Protein AF-A0A938U7R8-F1 (afdb_monomer_lite)

Sequence (274 aa):
MSHAAGPGRTTDPPPGILRRSEPPARTTAVQLQRKRSSSTARSILFTLTAPWPSVQCRRFGNGGSGRVPPKTHQASGHRGRVSTAAELEATAVEAVRRAEDVMRLYRKIIPKIAREIVRTLHSKSEVEVEDGRMDEAELDLAAVMVEYMNEEEKLVNETKETMARRGFSQDRFAQVKKSLAEARGFKQGDDGVDYVLSQMLEALFNSKNIAEVYADDKTLRLFFKQVFEKYTGVDEELDREARSRLKNLREGTSEWEIEYPRVVAALKRQKGLV

Structure (mmCIF, N/CA/C/O backbone):
data_AF-A0A938U7R8-F1
#
_entry.id   AF-A0A938U7R8-F1
#
loop_
_atom_site.group_PDB
_atom_site.id
_atom_site.type_symbol
_atom_site.label_atom_id
_atom_site.label_alt_id
_atom_site.label_comp_id
_atom_site.label_asym_id
_atom_site.label_entity_id
_atom_site.label_seq_id
_atom_site.pdbx_PDB_ins_code
_atom_site.Cartn_x
_atom_site.Cartn_y
_atom_site.Cartn_z
_atom_site.occupancy
_atom_site.B_iso_or_equiv
_atom_site.auth_seq_id
_atom_site.auth_comp_id
_atom_site.auth_asym_id
_atom_site.auth_atom_id
_atom_site.pdbx_PDB_model_num
ATOM 1 N N . MET A 1 1 ? -45.639 -64.731 -26.802 1.00 42.41 1 MET A N 1
ATOM 2 C CA . MET A 1 1 ? -44.831 -65.966 -26.711 1.00 42.41 1 MET A CA 1
ATOM 3 C C . MET A 1 1 ? -43.407 -65.517 -26.412 1.00 42.41 1 MET A C 1
ATOM 5 O O . MET A 1 1 ? -42.786 -64.915 -27.268 1.00 42.41 1 MET A O 1
ATOM 9 N N . SER A 1 2 ? -43.079 -65.354 -25.132 1.00 48.88 2 SER A N 1
ATOM 10 C CA . SER A 1 2 ? -42.285 -66.322 -24.353 1.00 48.88 2 SER A CA 1
ATOM 11 C C . SER A 1 2 ? -40.803 -66.306 -24.744 1.00 48.88 2 SER A C 1
ATOM 13 O O . SER A 1 2 ? -40.436 -66.948 -25.715 1.00 48.88 2 SER A O 1
ATOM 15 N N . HIS A 1 3 ? -39.951 -65.606 -23.990 1.00 49.38 3 HIS A N 1
ATOM 16 C CA . HIS A 1 3 ? -39.040 -66.252 -23.036 1.00 49.38 3 HIS A CA 1
ATOM 17 C C . HIS A 1 3 ? -38.176 -65.232 -22.281 1.00 49.38 3 HIS A C 1
ATOM 19 O O . HIS A 1 3 ? -37.693 -64.247 -22.828 1.00 49.38 3 HIS A O 1
ATOM 25 N N . ALA A 1 4 ? -38.027 -65.513 -20.991 1.00 49.62 4 ALA A N 1
ATOM 26 C CA . ALA A 1 4 ? -37.207 -64.826 -20.010 1.00 49.62 4 ALA A CA 1
ATOM 27 C C . ALA A 1 4 ? -35.772 -65.385 -19.986 1.00 49.62 4 ALA A C 1
ATOM 29 O O . ALA A 1 4 ? -35.600 -66.582 -20.206 1.00 49.62 4 ALA A O 1
ATOM 30 N N . ALA A 1 5 ? -34.783 -64.562 -19.609 1.00 56.62 5 ALA A N 1
ATOM 31 C CA . ALA A 1 5 ? -33.518 -65.020 -19.017 1.00 56.62 5 ALA A CA 1
ATOM 32 C C . ALA A 1 5 ? -32.790 -63.887 -18.252 1.00 56.62 5 ALA A C 1
ATOM 34 O O . ALA A 1 5 ? -32.210 -62.990 -18.850 1.00 56.62 5 ALA A O 1
ATOM 35 N N . GLY A 1 6 ? -32.900 -63.949 -16.919 1.00 53.38 6 GLY A N 1
ATOM 36 C CA . GLY A 1 6 ? -31.848 -63.848 -15.887 1.00 53.38 6 GLY A CA 1
ATOM 37 C C . GLY A 1 6 ? -30.681 -62.834 -15.966 1.00 53.38 6 GLY A C 1
ATOM 38 O O . GLY A 1 6 ? -29.930 -62.849 -16.935 1.00 53.38 6 GLY A O 1
ATOM 39 N N . PRO A 1 7 ? -30.416 -62.066 -14.882 1.00 62.84 7 PRO A N 1
ATOM 40 C CA . PRO A 1 7 ? -29.286 -61.139 -14.768 1.00 62.84 7 PRO A CA 1
ATOM 41 C C . PRO A 1 7 ? -28.015 -61.794 -14.185 1.00 62.84 7 PRO A C 1
ATOM 43 O O . PRO A 1 7 ? -28.068 -62.476 -13.160 1.00 62.84 7 PRO A O 1
ATOM 46 N N . GLY A 1 8 ? -26.855 -61.522 -14.792 1.00 59.91 8 GLY A N 1
ATOM 4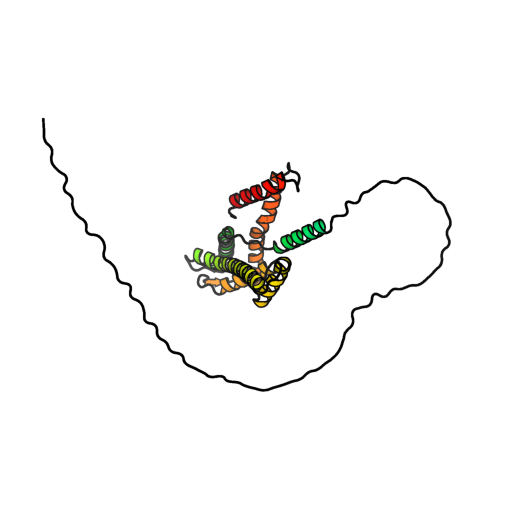7 C CA . GLY A 1 8 ? -25.536 -61.864 -14.249 1.00 59.91 8 GLY A CA 1
ATOM 48 C C . GLY A 1 8 ? -25.039 -60.798 -13.270 1.00 59.91 8 GLY A C 1
ATOM 49 O O . GLY A 1 8 ? -24.812 -59.655 -13.657 1.00 59.91 8 GLY A O 1
ATOM 50 N N . ARG A 1 9 ? -24.887 -61.176 -11.996 1.00 51.66 9 ARG A N 1
ATOM 51 C CA . ARG A 1 9 ? -24.238 -60.381 -10.945 1.00 51.66 9 ARG A CA 1
ATOM 52 C C . ARG A 1 9 ? -22.739 -60.669 -10.963 1.00 51.66 9 ARG A C 1
ATOM 54 O O . ARG A 1 9 ? -22.343 -61.790 -10.657 1.00 51.66 9 ARG A O 1
ATOM 61 N N . THR A 1 10 ? -21.921 -59.668 -11.257 1.00 63.28 10 THR A N 1
ATOM 62 C CA . THR A 1 10 ? -20.483 -59.690 -10.965 1.00 63.28 10 THR A CA 1
ATOM 63 C C . THR A 1 10 ? -20.264 -58.964 -9.644 1.00 63.28 10 THR A C 1
ATOM 65 O O . THR A 1 10 ? -20.648 -57.810 -9.472 1.00 63.28 10 THR A O 1
ATOM 68 N N . THR A 1 11 ? -19.735 -59.700 -8.677 1.00 63.28 11 THR A N 1
ATOM 69 C CA . THR A 1 11 ? -19.395 -59.257 -7.328 1.00 63.28 11 THR A CA 1
ATOM 70 C C . THR A 1 11 ? -18.017 -58.601 -7.327 1.00 63.28 11 THR A C 1
ATOM 72 O O . THR A 1 11 ? -17.019 -59.305 -7.469 1.00 63.28 11 THR A O 1
ATOM 75 N N . ASP A 1 12 ? -17.962 -57.287 -7.124 1.00 61.84 12 ASP A N 1
ATOM 76 C CA . ASP A 1 12 ? -16.742 -56.586 -6.713 1.00 61.84 12 ASP A CA 1
ATOM 77 C C . ASP A 1 12 ? -16.564 -56.693 -5.183 1.00 61.84 12 ASP A C 1
ATOM 79 O O . ASP A 1 12 ? -17.510 -56.409 -4.439 1.00 61.84 12 ASP A O 1
ATOM 83 N N . PRO A 1 13 ? -15.383 -57.088 -4.671 1.00 73.31 13 PRO A N 1
ATOM 84 C CA . PRO A 1 13 ? -15.070 -57.007 -3.245 1.00 73.31 13 PRO A CA 1
ATOM 85 C C . PRO A 1 13 ? -14.579 -55.596 -2.837 1.00 73.31 13 PRO A C 1
ATOM 87 O O . PRO A 1 13 ? -13.724 -55.028 -3.518 1.00 73.31 13 PRO A O 1
ATOM 90 N N . PRO A 1 14 ? -15.041 -55.028 -1.703 1.00 69.25 14 PRO A N 1
ATOM 91 C CA . PRO A 1 14 ? -14.484 -53.805 -1.110 1.00 69.25 14 PRO A CA 1
ATOM 92 C C . PRO A 1 14 ? -13.476 -54.140 0.025 1.00 69.25 14 PRO A C 1
ATOM 94 O O . PRO A 1 14 ? -13.257 -55.308 0.340 1.00 69.25 14 PRO A O 1
ATOM 97 N N . PRO A 1 15 ? -12.944 -53.150 0.763 1.00 57.78 15 PRO A N 1
ATOM 98 C CA . PRO A 1 15 ? -11.825 -52.273 0.439 1.00 57.78 15 PRO A CA 1
ATOM 99 C C . PRO A 1 15 ? -10.565 -52.597 1.277 1.00 57.78 15 PRO A C 1
ATOM 101 O O . PRO A 1 15 ? -10.636 -53.002 2.438 1.00 57.78 15 PRO A O 1
ATOM 104 N N . GLY A 1 16 ? -9.384 -52.352 0.703 1.00 53.94 16 GLY A N 1
ATOM 105 C CA . GLY A 1 16 ? -8.096 -52.487 1.385 1.00 53.94 16 GLY A CA 1
ATOM 106 C C . GLY A 1 16 ? -7.884 -51.418 2.462 1.00 53.94 16 GLY A C 1
ATOM 107 O O . GLY A 1 16 ? -7.712 -50.238 2.167 1.00 53.94 16 GLY A O 1
ATOM 108 N N . ILE A 1 17 ? -7.864 -51.863 3.716 1.00 53.75 17 ILE A N 1
ATOM 109 C CA . ILE A 1 17 ? -7.485 -51.107 4.913 1.00 53.75 17 ILE A CA 1
ATOM 110 C C . ILE A 1 17 ? -5.976 -50.824 4.850 1.00 53.75 17 ILE A C 1
ATOM 112 O O . ILE A 1 17 ? -5.160 -51.692 5.166 1.00 53.75 17 ILE A O 1
ATOM 116 N N . LEU A 1 18 ? -5.585 -49.611 4.449 1.00 57.66 18 LEU A N 1
ATOM 117 C CA . LEU A 1 18 ? -4.205 -49.149 4.592 1.00 57.66 18 LEU A CA 1
ATOM 118 C C . LEU A 1 18 ? -3.969 -48.669 6.027 1.00 57.66 18 LEU A C 1
ATOM 120 O O . LEU A 1 18 ? -4.582 -47.724 6.524 1.00 57.66 18 LEU A O 1
ATOM 124 N N . ARG A 1 19 ? -3.085 -49.410 6.695 1.00 52.94 19 ARG A N 1
ATOM 125 C CA . ARG A 1 19 ? -2.624 -49.223 8.068 1.00 52.94 19 ARG A CA 1
ATOM 126 C C . ARG A 1 19 ? -2.016 -47.837 8.284 1.00 52.94 19 ARG A C 1
ATOM 128 O O . ARG A 1 19 ? -1.178 -47.384 7.512 1.00 52.94 19 ARG A O 1
ATOM 135 N N . ARG A 1 20 ? -2.372 -47.252 9.430 1.00 45.78 20 ARG A N 1
ATOM 136 C CA . ARG A 1 20 ? -1.632 -46.189 10.115 1.00 45.78 20 ARG A CA 1
ATOM 137 C C . ARG A 1 20 ? -0.183 -46.624 10.356 1.00 45.78 20 ARG A C 1
ATOM 139 O O . ARG A 1 20 ? 0.045 -47.673 10.955 1.00 45.78 20 ARG A O 1
ATOM 146 N N . SER A 1 21 ? 0.767 -45.786 9.962 1.00 56.41 21 SER A N 1
ATOM 147 C CA . SER A 1 21 ? 2.132 -45.790 10.485 1.00 56.41 21 SER A CA 1
ATOM 148 C C . SER A 1 21 ? 2.309 -44.555 11.369 1.00 56.41 21 SER A C 1
ATOM 150 O O . SER A 1 21 ? 2.403 -43.434 10.871 1.00 56.41 21 SER A O 1
ATOM 152 N N . GLU A 1 22 ? 2.299 -44.768 12.682 1.00 55.38 22 GLU A N 1
ATOM 153 C CA . GLU A 1 22 ? 2.736 -43.798 13.687 1.00 55.38 22 GLU A CA 1
ATOM 154 C C . GLU A 1 22 ? 4.263 -43.624 13.616 1.00 55.38 22 GLU A C 1
ATOM 156 O O . GLU A 1 22 ? 4.980 -44.627 13.549 1.00 55.38 22 GLU A O 1
ATOM 161 N N . PRO A 1 23 ? 4.800 -42.395 13.678 1.00 67.25 23 PRO A N 1
ATOM 162 C CA . PRO A 1 23 ? 6.193 -42.181 14.042 1.00 67.25 23 PRO A CA 1
ATOM 163 C C . PRO A 1 23 ? 6.362 -42.114 15.577 1.00 67.25 23 PRO A C 1
ATOM 165 O O . PRO A 1 23 ? 5.521 -41.538 16.272 1.00 67.25 23 PRO A O 1
ATOM 168 N N . PRO A 1 24 ? 7.446 -42.692 16.127 1.00 64.88 24 PRO A N 1
ATOM 169 C CA . PRO A 1 24 ? 7.630 -42.875 17.562 1.00 64.88 24 PRO A CA 1
ATOM 170 C C . PRO A 1 24 ? 8.009 -41.588 18.303 1.00 64.88 24 PRO A C 1
ATOM 172 O O . PRO A 1 24 ? 8.850 -40.803 17.863 1.00 64.88 24 PRO A O 1
ATOM 175 N N . ALA A 1 25 ? 7.455 -41.457 19.508 1.00 50.34 25 ALA A N 1
ATOM 176 C CA . ALA A 1 25 ? 7.903 -40.531 20.535 1.00 50.34 25 ALA A CA 1
ATOM 177 C C . ALA A 1 25 ? 9.386 -40.765 20.879 1.00 50.34 25 ALA A C 1
ATOM 179 O O . ALA A 1 25 ? 9.783 -41.867 21.265 1.00 50.34 25 ALA A O 1
ATOM 180 N N . ARG A 1 26 ? 10.201 -39.707 20.801 1.00 54.62 26 ARG A N 1
ATOM 181 C CA . ARG A 1 26 ? 11.501 -39.647 21.477 1.00 54.62 26 ARG A CA 1
ATOM 182 C C . ARG A 1 26 ? 11.562 -38.447 22.406 1.00 54.62 26 ARG A C 1
ATOM 184 O O . ARG A 1 26 ? 11.766 -37.308 22.006 1.00 54.62 26 ARG A O 1
ATOM 191 N N . THR A 1 27 ? 11.395 -38.789 23.673 1.00 46.81 27 THR A N 1
ATOM 192 C CA . THR A 1 27 ? 11.887 -38.102 24.856 1.00 46.81 27 THR A CA 1
ATOM 193 C C . THR A 1 27 ? 13.400 -37.896 24.765 1.00 46.81 27 THR A C 1
ATOM 195 O O . THR A 1 27 ? 14.148 -38.870 24.748 1.00 46.81 27 THR A O 1
ATOM 198 N N . THR A 1 28 ? 13.850 -36.645 24.828 1.00 54.09 28 THR A N 1
ATOM 199 C CA . THR A 1 28 ? 15.143 -36.305 25.436 1.00 54.09 28 THR A CA 1
ATOM 200 C C . THR A 1 28 ? 15.042 -34.931 26.080 1.00 54.09 28 THR A C 1
ATOM 202 O O . THR A 1 28 ? 15.164 -33.890 25.441 1.00 54.09 28 THR A O 1
ATOM 205 N N . ALA A 1 29 ? 14.801 -34.953 27.388 1.00 42.88 29 ALA A N 1
ATOM 206 C CA . ALA A 1 29 ? 15.140 -33.863 28.276 1.00 42.88 29 ALA A CA 1
ATOM 207 C C . ALA A 1 29 ? 16.671 -33.741 28.331 1.00 42.88 29 ALA A C 1
ATOM 209 O O . ALA A 1 29 ? 17.353 -34.710 28.658 1.00 42.88 29 ALA A O 1
ATOM 210 N N . VAL A 1 30 ? 17.204 -32.552 28.049 1.00 49.75 30 VAL A N 1
ATOM 211 C CA . VAL A 1 30 ? 18.548 -32.158 28.481 1.00 49.75 30 VAL A CA 1
ATOM 212 C C . VAL A 1 30 ? 18.412 -30.875 29.283 1.00 49.75 30 VAL A C 1
ATOM 214 O O . VAL A 1 30 ? 17.906 -29.854 28.822 1.00 49.75 30 VAL A O 1
ATOM 217 N N . GLN A 1 31 ? 18.814 -31.010 30.538 1.00 45.62 31 GLN A N 1
ATOM 218 C CA . GLN A 1 31 ? 18.888 -29.981 31.548 1.00 45.62 31 GLN A CA 1
ATOM 219 C C . GLN A 1 31 ? 19.997 -28.954 31.281 1.00 45.62 31 GLN A C 1
ATOM 221 O O . GLN A 1 31 ? 21.038 -29.272 30.722 1.00 45.62 31 GLN A O 1
ATOM 226 N N . LEU A 1 32 ? 19.765 -27.772 31.863 1.00 40.62 32 LEU A N 1
ATOM 227 C CA . LEU A 1 32 ? 20.731 -26.852 32.474 1.00 40.62 32 LEU A CA 1
ATOM 228 C C . LEU A 1 32 ? 21.951 -26.419 31.642 1.00 40.62 32 LEU A C 1
ATOM 230 O O . LEU A 1 32 ? 22.963 -27.103 31.599 1.00 40.62 32 LEU A O 1
ATOM 234 N N . GLN A 1 33 ? 21.983 -25.121 31.329 1.00 40.28 33 GLN A N 1
ATOM 235 C CA . GLN A 1 33 ? 22.984 -24.267 31.974 1.00 40.28 33 GLN A CA 1
ATOM 236 C C . GLN A 1 33 ? 22.528 -22.806 32.052 1.00 40.28 33 GLN A C 1
ATOM 238 O O . GLN A 1 33 ? 22.556 -22.038 31.095 1.00 40.28 33 GLN A O 1
ATOM 243 N N . ARG A 1 34 ? 22.141 -22.419 33.272 1.00 38.78 34 ARG A N 1
ATOM 244 C CA . ARG A 1 34 ? 22.162 -21.037 33.748 1.00 38.78 34 ARG A CA 1
ATOM 245 C C . ARG A 1 34 ? 23.597 -20.512 33.642 1.00 38.78 34 ARG A C 1
ATOM 247 O O . ARG A 1 34 ? 24.448 -20.942 34.415 1.00 38.78 34 ARG A O 1
ATOM 254 N N . LYS A 1 35 ? 23.844 -19.511 32.799 1.00 40.38 35 LYS A N 1
ATOM 255 C CA . LYS A 1 35 ? 24.918 -18.540 33.041 1.00 40.38 35 LYS A CA 1
ATOM 256 C C . LYS A 1 35 ? 24.294 -17.249 33.549 1.00 40.38 35 LYS A C 1
ATOM 258 O O . LYS A 1 35 ? 23.758 -16.443 32.802 1.00 40.38 35 LYS A O 1
ATOM 263 N N . ARG A 1 36 ? 24.346 -17.108 34.873 1.00 37.09 36 ARG A N 1
ATOM 264 C CA . ARG A 1 36 ? 24.304 -15.819 35.555 1.00 37.09 36 ARG A CA 1
ATOM 265 C C . ARG A 1 36 ? 25.619 -15.107 35.236 1.00 37.09 36 ARG A C 1
ATOM 267 O O . ARG A 1 36 ? 26.671 -15.634 35.582 1.00 37.09 36 ARG A O 1
ATOM 274 N N . SER A 1 37 ? 25.560 -13.923 34.641 1.00 39.94 37 SER A N 1
ATOM 275 C CA . SER A 1 37 ? 26.603 -12.910 34.808 1.00 39.94 37 SER A CA 1
ATOM 276 C C . SER A 1 37 ? 25.978 -11.722 35.524 1.00 39.94 37 SER A C 1
ATOM 278 O O . SER A 1 37 ? 25.144 -10.996 34.990 1.00 39.94 37 SER A O 1
ATOM 280 N N . SER A 1 38 ? 26.340 -11.627 36.793 1.00 38.97 38 SER A N 1
ATOM 281 C CA . SER A 1 38 ? 26.136 -10.512 37.702 1.00 38.97 38 SER A CA 1
ATOM 282 C C . SER A 1 38 ? 27.018 -9.314 37.344 1.00 38.97 38 SER A C 1
ATOM 284 O O . SER A 1 38 ? 28.108 -9.498 36.809 1.00 38.97 38 SER A O 1
ATOM 286 N N . SER A 1 39 ? 26.599 -8.145 37.843 1.00 35.88 39 SER A N 1
ATOM 287 C CA . SER A 1 39 ? 27.352 -6.886 37.975 1.00 35.88 39 SER A CA 1
ATOM 288 C C . SER A 1 39 ? 27.379 -6.041 36.696 1.00 35.88 39 SER A C 1
ATOM 290 O O . SER A 1 39 ? 27.858 -6.475 35.663 1.00 35.88 39 SER A O 1
ATOM 292 N N . THR A 1 40 ? 26.854 -4.816 36.682 1.00 43.50 40 THR A N 1
ATOM 293 C CA . THR A 1 40 ? 27.249 -3.749 37.607 1.00 43.50 40 THR A CA 1
ATOM 294 C C . THR A 1 40 ? 26.122 -2.745 37.826 1.00 43.50 40 THR A C 1
ATOM 296 O O . THR A 1 40 ? 25.529 -2.216 36.889 1.00 43.50 40 THR A O 1
ATOM 299 N N . ALA A 1 41 ? 25.868 -2.479 39.103 1.00 39.34 41 ALA A N 1
ATOM 300 C CA . ALA A 1 41 ? 25.053 -1.388 39.594 1.00 39.34 41 ALA A CA 1
ATOM 301 C C . ALA A 1 41 ? 25.635 -0.030 39.176 1.00 39.34 41 ALA A C 1
ATOM 303 O O . ALA A 1 41 ? 26.809 0.245 39.419 1.00 39.34 41 ALA A O 1
ATOM 304 N N . ARG A 1 42 ? 24.789 0.858 38.650 1.00 40.72 42 ARG A N 1
ATOM 305 C CA . ARG A 1 42 ? 24.961 2.302 38.821 1.00 40.72 42 ARG A CA 1
ATOM 306 C C . ARG A 1 42 ? 23.618 2.931 39.152 1.00 40.72 42 ARG A C 1
ATOM 308 O O . ARG A 1 42 ? 22.765 3.125 38.295 1.00 40.72 42 ARG A O 1
ATOM 315 N N . SER A 1 43 ? 23.476 3.222 40.439 1.00 37.22 43 SER A N 1
ATOM 316 C CA . SER A 1 43 ? 22.567 4.216 40.983 1.00 37.22 43 SER A CA 1
ATOM 317 C C . SER A 1 43 ? 22.768 5.549 40.271 1.00 37.22 43 SER A C 1
ATOM 319 O O . SER A 1 43 ? 23.881 6.070 40.269 1.00 37.22 43 SER A O 1
ATOM 321 N N . ILE A 1 44 ? 21.692 6.127 39.747 1.00 42.12 44 ILE A N 1
ATOM 322 C CA . ILE A 1 44 ? 21.554 7.578 39.629 1.00 42.12 44 ILE A CA 1
ATOM 323 C C . ILE A 1 44 ? 20.157 7.919 40.149 1.00 42.12 44 ILE A C 1
ATOM 325 O O . ILE A 1 44 ? 19.157 7.794 39.448 1.00 42.12 44 ILE A O 1
ATOM 329 N N . LEU A 1 45 ? 20.111 8.297 41.429 1.00 39.47 45 LEU A N 1
ATOM 330 C CA . LEU A 1 45 ? 19.101 9.213 41.942 1.00 39.47 45 LEU A CA 1
ATOM 331 C C . LEU A 1 45 ? 19.385 10.589 41.332 1.00 39.47 45 LEU A C 1
ATOM 333 O O . LEU A 1 45 ? 20.490 11.094 41.501 1.00 39.47 45 LEU A O 1
ATOM 337 N N . PHE A 1 46 ? 18.388 11.196 40.699 1.00 36.38 46 PHE A N 1
ATOM 338 C CA . PHE A 1 46 ? 18.227 12.651 40.604 1.00 36.38 46 PHE A CA 1
ATOM 339 C C . PHE A 1 46 ? 16.735 12.896 40.312 1.00 36.38 46 PHE A C 1
ATOM 341 O O . PHE A 1 46 ? 16.253 12.595 39.227 1.00 36.38 46 PHE A O 1
ATOM 348 N N . THR A 1 47 ? 15.881 13.044 41.327 1.00 39.00 47 THR A N 1
ATOM 349 C CA . THR A 1 47 ? 15.410 14.329 41.882 1.00 39.00 47 THR A CA 1
ATOM 350 C C . THR A 1 47 ? 15.290 15.461 40.864 1.00 39.00 47 THR A C 1
ATOM 352 O O . THR A 1 47 ? 16.308 15.919 40.359 1.00 39.00 47 THR A O 1
ATOM 355 N N . LEU A 1 48 ? 14.048 15.935 40.690 1.00 41.84 48 LEU A N 1
ATOM 356 C CA . LEU A 1 48 ? 13.573 17.312 40.433 1.00 41.84 48 LEU A CA 1
ATOM 357 C C . LEU A 1 48 ? 12.461 17.281 39.367 1.00 41.84 48 LEU A C 1
ATOM 359 O O . LEU A 1 48 ? 12.717 17.175 38.176 1.00 41.84 48 LEU A O 1
ATOM 363 N N . THR A 1 49 ? 11.191 17.142 39.761 1.00 42.47 49 THR A N 1
ATOM 364 C CA . THR A 1 49 ? 10.256 18.272 39.967 1.00 42.47 49 THR A CA 1
ATOM 365 C C . THR A 1 49 ? 10.420 19.388 38.934 1.00 42.47 49 THR A C 1
ATOM 367 O O . THR A 1 49 ? 11.253 20.273 39.108 1.00 42.47 49 THR A O 1
ATOM 370 N N . ALA A 1 50 ? 9.555 19.391 37.918 1.00 42.25 50 ALA A N 1
ATOM 371 C CA . ALA A 1 50 ? 9.241 20.582 37.138 1.00 42.25 50 ALA A CA 1
ATOM 372 C C . ALA A 1 50 ? 7.708 20.769 37.106 1.00 42.25 50 ALA A C 1
ATOM 374 O O . ALA A 1 50 ? 6.990 19.829 36.753 1.00 42.25 50 ALA A O 1
ATOM 375 N N . PRO A 1 51 ? 7.201 21.935 37.543 1.00 53.94 51 PRO A N 1
ATOM 376 C CA . PRO A 1 51 ? 5.782 22.203 37.738 1.00 53.94 51 PRO A CA 1
ATOM 377 C C . PRO A 1 51 ? 5.079 22.657 36.452 1.00 53.94 51 PRO A C 1
ATOM 379 O O . PRO A 1 51 ? 5.675 23.261 35.562 1.00 53.94 51 PRO A O 1
ATOM 382 N N . TRP A 1 52 ? 3.775 22.383 36.399 1.00 44.31 52 TRP A N 1
ATOM 383 C CA . TRP A 1 52 ? 2.837 22.890 35.398 1.00 44.31 52 TRP A CA 1
ATOM 384 C C . TRP A 1 52 ? 2.852 24.429 35.317 1.00 44.31 52 TRP A C 1
ATOM 386 O O . TRP A 1 52 ? 2.958 25.087 36.356 1.00 44.31 52 TRP A O 1
ATOM 396 N N . PRO A 1 53 ? 2.689 25.028 34.123 1.00 48.47 53 PRO A N 1
ATOM 397 C CA . PRO A 1 53 ? 2.574 26.472 33.991 1.00 48.47 53 PRO A CA 1
ATOM 398 C C . PRO A 1 53 ? 1.221 26.960 34.523 1.00 48.47 53 PRO A C 1
ATOM 400 O O . PRO A 1 53 ? 0.159 26.730 33.943 1.00 48.47 53 PRO A O 1
ATOM 403 N N . SER A 1 54 ? 1.295 27.661 35.650 1.00 46.91 54 SER A N 1
ATOM 404 C CA . SER A 1 54 ? 0.221 28.431 36.262 1.00 46.91 54 SER A CA 1
ATOM 405 C C . SER A 1 54 ? -0.266 29.536 35.323 1.00 46.91 54 SER A C 1
ATOM 407 O O . SER A 1 54 ? 0.486 30.428 34.931 1.00 46.91 54 SER A O 1
ATOM 409 N N . VAL A 1 55 ? -1.561 29.498 35.020 1.00 46.53 55 VAL A N 1
ATOM 410 C CA . VAL A 1 55 ? -2.316 30.571 34.370 1.00 46.53 55 VAL A CA 1
ATOM 411 C C . VAL A 1 55 ? -2.259 31.820 35.256 1.00 46.53 55 VAL A C 1
ATOM 413 O O . VAL A 1 55 ? -2.820 31.857 36.351 1.00 46.53 55 VAL A O 1
ATOM 416 N N . GLN A 1 56 ? -1.550 32.851 34.794 1.00 43.69 56 GLN A N 1
ATOM 417 C CA . GLN A 1 56 ? -1.509 34.159 35.442 1.00 43.69 56 GLN A CA 1
ATOM 418 C C . GLN A 1 56 ? -2.816 34.920 35.193 1.00 43.69 56 GLN A C 1
ATOM 420 O O . GLN A 1 56 ? -3.040 35.490 34.127 1.00 43.69 56 GLN A O 1
ATOM 425 N N . CYS A 1 57 ? -3.646 34.996 36.233 1.00 40.03 57 CYS A N 1
ATOM 426 C CA . CYS A 1 57 ? -4.636 36.053 36.405 1.00 40.03 57 CYS A CA 1
ATOM 427 C C . CYS A 1 57 ? -3.925 37.414 36.496 1.00 40.03 57 CYS A C 1
ATOM 429 O O . CYS A 1 57 ? -3.318 37.731 37.519 1.00 40.03 57 CYS A O 1
ATOM 431 N N . ARG A 1 58 ? -4.040 38.256 35.461 1.00 42.69 58 ARG A N 1
ATOM 432 C CA . ARG A 1 58 ? -3.816 39.704 35.596 1.00 42.69 58 ARG A CA 1
ATOM 433 C C . ARG A 1 58 ? -5.126 40.387 35.966 1.00 42.69 58 ARG A C 1
ATOM 435 O O . ARG A 1 58 ? -6.088 40.372 35.206 1.00 42.69 58 ARG A O 1
ATOM 442 N N . ARG A 1 59 ? -5.117 41.020 37.139 1.00 39.50 59 ARG A N 1
ATOM 443 C CA . ARG A 1 59 ? -6.136 41.937 37.649 1.00 39.50 59 ARG A CA 1
ATOM 444 C C . ARG A 1 59 ? -5.492 43.316 37.801 1.00 39.50 59 ARG A C 1
ATOM 446 O O . ARG A 1 59 ? -4.632 43.471 38.652 1.00 39.50 59 ARG A O 1
ATOM 453 N N . PHE A 1 60 ? -5.905 44.274 36.979 1.00 41.81 60 PHE A N 1
ATOM 454 C CA . PHE A 1 60 ? -5.765 45.737 37.106 1.00 41.81 60 PHE A CA 1
ATOM 455 C C . PHE A 1 60 ? -6.674 46.301 35.999 1.00 41.81 60 PHE A C 1
ATOM 457 O O . PHE A 1 60 ? -6.652 45.774 34.896 1.00 41.81 60 PHE A O 1
ATOM 464 N N . GLY A 1 61 ? -7.531 47.301 36.149 1.00 40.06 61 GLY A N 1
ATOM 465 C CA . GLY A 1 61 ? -7.837 48.224 37.228 1.00 40.06 61 GLY A CA 1
ATOM 466 C C . GLY A 1 61 ? -8.581 49.400 36.579 1.00 40.06 61 GLY A C 1
ATOM 467 O O . GLY A 1 61 ? -8.027 50.044 35.705 1.00 40.06 61 GLY A O 1
ATOM 468 N N . ASN A 1 62 ? -9.842 49.585 36.974 1.00 40.72 62 ASN A N 1
ATOM 469 C CA . ASN A 1 62 ? -10.619 50.825 37.126 1.00 40.72 62 ASN A CA 1
ATOM 470 C C . ASN A 1 62 ? -10.498 52.006 36.124 1.00 40.72 62 ASN A C 1
ATOM 472 O O . ASN A 1 62 ? -9.436 52.598 35.972 1.00 40.72 62 ASN A O 1
ATOM 476 N N . GLY A 1 63 ? -11.659 52.491 35.651 1.00 37.31 63 GLY A N 1
ATOM 477 C CA . GLY A 1 63 ? -11.884 53.913 35.340 1.00 37.31 63 GLY A CA 1
ATOM 478 C C . GLY A 1 63 ? -12.555 54.209 33.994 1.00 37.31 63 GLY A C 1
ATOM 479 O O . GLY A 1 63 ? -11.905 54.158 32.959 1.00 37.31 63 GLY A O 1
ATOM 480 N N . GLY A 1 64 ? -13.836 54.599 34.002 1.00 39.25 64 GLY A N 1
ATOM 481 C CA . GLY A 1 64 ? -14.480 55.172 32.813 1.00 39.25 64 GLY A CA 1
ATOM 482 C C . GLY A 1 64 ? -16.002 55.240 32.892 1.00 39.25 64 GLY A C 1
ATOM 483 O O . GLY A 1 64 ? -16.696 54.340 32.436 1.00 39.25 64 GLY A O 1
ATOM 484 N N . SER A 1 65 ? -16.522 56.317 33.479 1.00 42.47 65 SER A N 1
ATOM 485 C CA . SER A 1 65 ? -17.944 56.663 33.510 1.00 42.47 65 SER A CA 1
ATOM 486 C C . SER A 1 65 ? -18.495 56.990 32.116 1.00 42.47 65 SER A C 1
ATOM 488 O O . SER A 1 65 ? -17.909 57.805 31.408 1.00 42.47 65 SER A O 1
ATOM 490 N N . GLY A 1 66 ? -19.677 56.476 31.778 1.00 42.81 66 GLY A N 1
ATOM 491 C CA . GLY A 1 66 ? -20.448 56.912 30.613 1.00 42.81 66 GLY A CA 1
ATOM 492 C C . GLY A 1 66 ? -21.892 56.421 30.698 1.00 42.81 66 GLY A C 1
ATOM 493 O O . GLY A 1 66 ? -22.143 55.233 30.846 1.00 42.81 66 GLY A O 1
ATOM 494 N N . ARG A 1 67 ? -22.835 57.361 30.692 1.00 40.78 67 ARG A N 1
ATOM 495 C CA . ARG A 1 67 ? -24.271 57.217 30.971 1.00 40.78 67 ARG A CA 1
ATOM 496 C C . ARG A 1 67 ? -25.097 56.892 29.707 1.00 40.78 67 ARG A C 1
ATOM 498 O O . ARG A 1 67 ? -24.909 57.579 28.713 1.00 40.78 67 ARG A O 1
ATOM 505 N N . VAL A 1 68 ? -26.125 56.031 29.886 1.00 48.69 68 VAL A N 1
ATOM 506 C CA . VAL A 1 68 ? -27.511 56.083 29.304 1.00 48.69 68 VAL A CA 1
ATOM 507 C C . VAL A 1 68 ? -27.685 55.616 27.832 1.00 48.69 68 VAL A C 1
ATOM 509 O O . VAL A 1 68 ? -26.729 55.753 27.076 1.00 48.69 68 VAL A O 1
ATOM 512 N N . PRO A 1 69 ? -28.871 55.143 27.337 1.00 53.81 69 PRO A N 1
ATOM 513 C CA . PRO A 1 69 ? -30.151 54.689 27.946 1.00 53.81 69 PRO A CA 1
ATOM 514 C C . PRO A 1 69 ? -30.571 53.232 27.573 1.00 53.81 69 PRO A C 1
ATOM 516 O O . PRO A 1 69 ? -29.952 52.603 26.714 1.00 53.81 69 PRO A O 1
ATOM 519 N N . PRO A 1 70 ? -31.680 52.703 28.144 1.00 56.16 70 PRO A N 1
ATOM 520 C CA . PRO A 1 70 ? -32.220 51.390 27.797 1.00 56.16 70 PRO A CA 1
ATOM 521 C C . PRO A 1 70 ? -33.103 51.432 26.538 1.00 56.16 70 PRO A C 1
ATOM 523 O O . PRO A 1 70 ? -33.957 52.306 26.388 1.00 56.16 70 PRO A O 1
ATOM 526 N N . LYS A 1 71 ? -32.954 50.429 25.667 1.00 46.88 71 LYS A N 1
ATOM 527 C CA . LYS A 1 71 ? -33.971 50.058 24.676 1.00 46.88 71 LYS A CA 1
ATOM 528 C C . LYS A 1 71 ? -34.352 48.596 24.868 1.00 46.88 71 LYS A C 1
ATOM 530 O O . LYS A 1 71 ? -33.616 47.681 24.519 1.00 46.88 71 LYS A O 1
ATOM 535 N N . THR A 1 72 ? -35.530 48.416 25.447 1.00 49.66 72 THR A N 1
ATOM 536 C CA . THR A 1 72 ? -36.392 47.250 25.276 1.00 49.66 72 THR A CA 1
ATOM 537 C C . THR A 1 72 ? -36.582 46.964 23.791 1.00 49.66 72 THR A C 1
ATOM 539 O O . THR A 1 72 ? -36.992 47.873 23.085 1.00 49.66 72 THR A O 1
ATOM 542 N N . HIS A 1 73 ? -36.329 45.736 23.332 1.00 40.38 73 HIS A N 1
ATOM 543 C CA . HIS A 1 73 ? -37.158 45.043 22.339 1.00 40.38 73 HIS A CA 1
ATOM 544 C C . HIS A 1 73 ? -36.746 43.564 22.223 1.00 40.38 73 HIS A C 1
ATOM 546 O O . HIS A 1 73 ? -35.622 43.232 21.874 1.00 40.38 73 HIS A O 1
ATOM 552 N N . GLN A 1 74 ? -37.739 42.716 22.494 1.00 43.00 74 GLN A N 1
ATOM 553 C CA . GLN A 1 74 ? -38.039 41.450 21.822 1.00 43.00 74 GLN A CA 1
ATOM 554 C C . GLN A 1 74 ? -37.056 40.279 21.952 1.00 43.00 74 GLN A C 1
ATOM 556 O O . GLN A 1 74 ? -36.067 40.127 21.241 1.00 43.00 74 GLN A O 1
ATOM 561 N N . ALA A 1 75 ? -37.490 39.356 22.810 1.00 45.91 75 ALA A N 1
ATOM 562 C CA . ALA A 1 75 ? -37.201 37.939 22.746 1.00 45.91 75 ALA A CA 1
ATOM 563 C C . ALA A 1 75 ? -37.394 37.387 21.321 1.00 45.91 75 ALA A C 1
ATOM 565 O O . ALA A 1 75 ? -38.509 37.356 20.802 1.00 45.91 75 ALA A O 1
ATOM 566 N N . SER A 1 76 ? -36.315 36.875 20.731 1.00 44.66 76 SER A N 1
ATOM 567 C CA . SER A 1 76 ? -36.394 35.826 19.719 1.00 44.66 76 SER A CA 1
ATOM 568 C C . SER A 1 76 ? -35.712 34.589 20.296 1.00 44.66 76 SER A C 1
ATOM 570 O O . SER A 1 76 ? -34.525 34.578 20.618 1.00 44.66 76 SER A O 1
ATOM 572 N N . GLY A 1 77 ? -36.515 33.555 20.537 1.00 42.59 77 GLY A N 1
ATOM 573 C CA . GLY A 1 77 ? -36.047 32.271 21.033 1.00 42.59 77 GLY A CA 1
ATOM 574 C C . GLY A 1 77 ? -35.258 31.545 19.954 1.00 42.59 77 GLY A C 1
ATOM 575 O O . GLY A 1 77 ? -35.811 30.727 19.227 1.00 42.59 77 GLY A O 1
ATOM 576 N N . HIS A 1 78 ? -33.957 31.804 19.867 1.00 38.38 78 HIS A N 1
ATOM 577 C CA . HIS A 1 78 ? -33.024 30.840 19.299 1.00 38.38 78 HIS A CA 1
ATOM 578 C C . HIS A 1 78 ? -32.753 29.775 20.360 1.00 38.38 78 HIS A C 1
ATOM 580 O O . HIS A 1 78 ? -31.844 29.889 21.178 1.00 38.38 78 HIS A O 1
ATOM 586 N N . ARG A 1 79 ? -33.581 28.722 20.355 1.00 38.50 79 ARG A N 1
ATOM 587 C CA . ARG A 1 79 ? -33.201 27.431 20.934 1.00 38.50 79 ARG A CA 1
ATOM 588 C C . ARG A 1 79 ? -32.027 26.911 20.108 1.00 38.50 79 ARG A C 1
ATOM 590 O O . ARG A 1 79 ? -32.220 26.189 19.134 1.00 38.50 79 ARG A O 1
ATOM 597 N N . GLY A 1 80 ? -30.817 27.327 20.481 1.00 38.97 80 GLY A N 1
ATOM 598 C CA . GLY A 1 80 ? -29.600 26.634 20.097 1.00 38.97 80 GLY A CA 1
ATOM 599 C C . GLY A 1 80 ? -29.780 25.185 20.514 1.00 38.97 80 GLY A C 1
ATOM 600 O O . GLY A 1 80 ? -29.941 24.891 21.699 1.00 38.97 80 GLY A O 1
ATOM 601 N N . ARG A 1 81 ? -29.879 24.296 19.528 1.00 45.94 81 ARG A N 1
ATOM 602 C CA . ARG A 1 81 ? -29.901 22.857 19.743 1.00 45.94 81 ARG A CA 1
ATOM 603 C C . ARG A 1 81 ? -28.542 22.529 20.355 1.00 45.94 81 ARG A C 1
ATOM 605 O O . ARG A 1 81 ? -27.541 22.512 19.650 1.00 45.94 81 ARG A O 1
ATOM 612 N N . VAL A 1 82 ? -28.493 22.425 21.680 1.00 42.38 82 VAL A N 1
ATOM 613 C CA . VAL A 1 82 ? -27.291 22.010 22.396 1.00 42.38 82 VAL A CA 1
ATOM 614 C C . VAL A 1 82 ? -27.090 20.561 21.987 1.00 42.38 82 VAL A C 1
ATOM 616 O O . VAL A 1 82 ? -27.869 19.705 22.406 1.00 42.38 82 VAL A O 1
ATOM 619 N N . SER A 1 83 ? -26.139 20.316 21.086 1.00 47.94 83 SER A N 1
ATOM 620 C CA . SER A 1 83 ? -25.749 18.962 20.708 1.00 47.94 83 SER A CA 1
ATOM 621 C C . SER A 1 83 ? -25.477 18.197 21.993 1.00 47.94 83 SER A C 1
ATOM 623 O O . SER A 1 83 ? -24.734 18.666 22.861 1.00 47.94 83 SER A O 1
ATOM 625 N N . THR A 1 84 ? -26.159 17.073 22.167 1.00 61.75 84 THR A N 1
ATOM 626 C CA . THR A 1 84 ? -26.002 16.276 23.383 1.00 61.75 84 THR A CA 1
ATOM 627 C C . THR A 1 84 ? -24.557 15.785 23.481 1.00 61.75 84 THR A C 1
ATOM 629 O O . THR A 1 84 ? -23.894 15.582 22.464 1.00 61.75 84 THR A O 1
ATOM 632 N N . ALA A 1 85 ? -24.047 15.579 24.698 1.00 52.62 85 ALA A N 1
ATOM 633 C CA . ALA A 1 85 ? -22.708 15.013 24.887 1.00 52.62 85 ALA A CA 1
ATOM 634 C C . ALA A 1 85 ? -22.539 13.684 24.118 1.00 52.62 85 ALA A C 1
ATOM 636 O O . ALA A 1 85 ? -21.480 13.436 23.560 1.00 52.62 85 ALA A O 1
ATOM 637 N N . ALA A 1 86 ? -23.619 12.905 23.984 1.00 47.38 86 ALA A N 1
ATOM 638 C CA . ALA A 1 86 ? -23.662 11.692 23.172 1.00 47.38 86 ALA A CA 1
ATOM 639 C C . ALA A 1 86 ? -23.541 11.952 21.654 1.00 47.38 86 ALA A C 1
ATOM 641 O O . ALA A 1 86 ? -22.865 11.193 20.970 1.00 47.38 86 ALA A O 1
ATOM 642 N N . GLU A 1 87 ? -24.141 13.019 21.110 1.00 47.91 87 GLU A N 1
ATOM 643 C CA . GLU A 1 87 ? -23.968 13.400 19.695 1.00 47.91 87 GLU A CA 1
ATOM 644 C C . GLU A 1 87 ? -22.549 13.904 19.408 1.00 47.91 87 GLU A C 1
ATOM 646 O O . GLU A 1 87 ? -22.004 13.605 18.345 1.00 47.91 87 GLU A O 1
ATOM 651 N N . LEU A 1 88 ? -21.941 14.634 20.351 1.00 53.56 88 LEU A N 1
ATOM 652 C CA . LEU A 1 88 ? -20.555 15.105 20.251 1.00 53.56 88 LEU A CA 1
ATOM 653 C C . LEU A 1 88 ? -19.546 13.952 20.382 1.00 53.56 88 LEU A C 1
ATOM 655 O O . LEU A 1 88 ? -18.558 13.921 19.652 1.00 53.56 88 LEU A O 1
ATOM 659 N N . GLU A 1 89 ? -19.809 12.969 21.248 1.00 48.56 89 GLU A N 1
ATOM 660 C CA . GLU A 1 89 ? -18.994 11.752 21.336 1.00 48.56 89 GLU A CA 1
ATOM 661 C C . GLU A 1 89 ? -19.171 10.849 20.113 1.00 48.56 89 GLU A C 1
ATOM 663 O O . GLU A 1 89 ? -18.180 10.354 19.583 1.00 48.56 89 GLU A O 1
ATOM 668 N N . ALA A 1 90 ? -20.392 10.689 19.594 1.00 49.66 90 ALA A N 1
ATOM 669 C CA . ALA A 1 90 ? -20.631 9.928 18.370 1.00 49.66 90 ALA A CA 1
ATOM 670 C C . ALA A 1 90 ? -19.917 10.560 17.165 1.00 49.66 90 ALA A C 1
ATOM 672 O O . ALA A 1 90 ? -19.259 9.852 16.408 1.00 49.66 90 ALA A O 1
ATOM 673 N N . THR A 1 91 ? -19.956 11.891 17.023 1.00 52.16 91 THR A N 1
ATOM 674 C CA . THR A 1 91 ? -19.203 12.583 15.960 1.00 52.16 91 THR A CA 1
ATOM 675 C C . THR A 1 91 ? -17.694 12.506 16.157 1.00 52.16 91 THR A C 1
ATOM 677 O O . THR A 1 91 ? -16.977 12.392 15.167 1.00 52.16 91 THR A O 1
ATOM 680 N N . ALA A 1 92 ? -17.191 12.512 17.393 1.00 46.53 92 ALA A N 1
ATOM 681 C CA . ALA A 1 92 ? -15.767 12.329 17.664 1.00 46.53 92 ALA A CA 1
ATOM 682 C C . ALA A 1 92 ? -15.296 10.897 17.360 1.00 46.53 92 ALA A C 1
ATOM 684 O O . ALA A 1 92 ? -14.254 10.721 16.736 1.00 46.53 92 ALA A O 1
ATOM 685 N N . VAL A 1 93 ? -16.070 9.871 17.728 1.00 48.41 93 VAL A N 1
ATOM 686 C CA . VAL A 1 93 ? -15.772 8.463 17.407 1.00 48.41 93 VAL A CA 1
ATOM 687 C C . VAL A 1 93 ? -15.840 8.224 15.898 1.00 48.41 93 VAL A C 1
ATOM 689 O O . VAL A 1 93 ? -14.979 7.550 15.339 1.00 48.41 93 VAL A O 1
ATOM 692 N N . GLU A 1 94 ? -16.814 8.820 15.215 1.00 46.84 94 GLU A N 1
ATOM 693 C CA . GLU A 1 94 ? -16.945 8.784 13.757 1.00 46.84 94 GLU A CA 1
ATOM 694 C C . GLU A 1 94 ? -15.804 9.549 13.053 1.00 46.84 94 GLU A C 1
ATOM 696 O O . GLU A 1 94 ? -15.314 9.112 12.013 1.00 46.84 94 GLU A O 1
ATOM 701 N N . ALA A 1 95 ? -15.3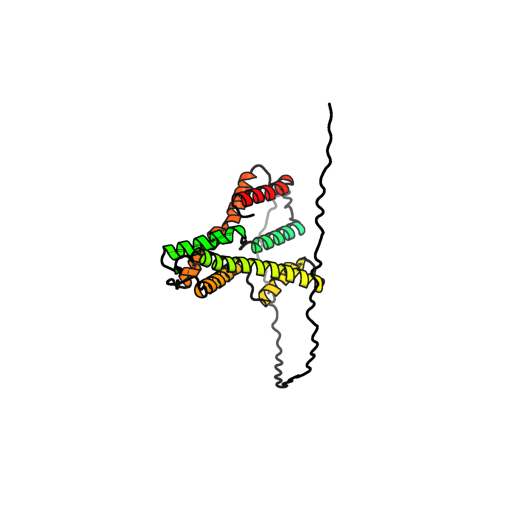38 10.666 13.623 1.00 44.22 95 ALA A N 1
ATOM 702 C CA . ALA A 1 95 ? -14.194 11.429 13.122 1.00 44.22 95 ALA A CA 1
ATOM 703 C C . ALA A 1 95 ? -12.864 10.692 13.339 1.00 44.22 95 ALA A C 1
ATOM 705 O O . ALA A 1 95 ? -12.020 10.695 12.449 1.00 44.22 95 ALA A O 1
ATOM 706 N N . VAL A 1 96 ? -12.693 10.006 14.475 1.00 45.59 96 VAL A N 1
ATOM 707 C CA . VAL A 1 96 ? -11.537 9.131 14.731 1.00 45.59 96 VAL A CA 1
ATOM 708 C C . VAL A 1 96 ? -11.560 7.932 13.782 1.00 45.59 96 VAL A C 1
ATOM 710 O O . VAL A 1 96 ? -10.536 7.626 13.182 1.00 45.59 96 VAL A O 1
ATOM 713 N N . ARG A 1 97 ? -12.728 7.320 13.541 1.00 47.56 97 ARG A N 1
ATOM 714 C CA . ARG A 1 97 ? -12.881 6.268 12.519 1.00 47.56 97 ARG A CA 1
ATOM 715 C C . ARG A 1 97 ? -12.598 6.771 11.103 1.00 47.56 97 ARG A C 1
ATOM 717 O O . ARG A 1 97 ? -12.040 6.021 10.314 1.00 47.56 97 ARG A O 1
ATOM 724 N N . ARG A 1 98 ? -12.959 8.019 10.779 1.00 44.22 98 ARG A N 1
ATOM 725 C CA . ARG A 1 98 ? -12.614 8.670 9.501 1.00 44.22 98 ARG A CA 1
ATOM 726 C C . ARG A 1 98 ? -11.120 8.976 9.377 1.00 44.22 98 ARG A C 1
ATOM 728 O O . ARG A 1 98 ? -10.590 8.880 8.280 1.00 44.22 98 ARG A O 1
ATOM 735 N N . ALA A 1 99 ? -10.445 9.322 10.472 1.00 42.06 99 ALA A N 1
ATOM 736 C CA . ALA A 1 99 ? -8.998 9.548 10.489 1.00 42.06 99 ALA A CA 1
ATOM 737 C C . ALA A 1 99 ? -8.191 8.237 10.405 1.00 42.06 99 ALA A C 1
ATOM 739 O O . ALA A 1 99 ? -7.074 8.233 9.904 1.00 42.06 99 ALA A O 1
ATOM 740 N N . GLU A 1 100 ? -8.760 7.107 10.837 1.00 49.47 100 GLU A N 1
ATOM 741 C CA . GLU A 1 100 ? -8.185 5.771 10.614 1.00 49.47 100 GLU A CA 1
ATOM 742 C C . GLU A 1 100 ? -8.347 5.271 9.159 1.00 49.47 100 GLU A C 1
ATOM 744 O O . GLU A 1 100 ? -7.799 4.225 8.818 1.00 49.47 100 GLU A O 1
ATOM 749 N N . ASP A 1 101 ? -9.063 6.002 8.291 1.00 50.56 101 ASP A N 1
ATOM 750 C CA . ASP A 1 101 ? -9.443 5.572 6.931 1.00 50.56 101 ASP A CA 1
ATOM 751 C C . ASP A 1 101 ? -8.481 6.055 5.822 1.00 50.56 101 ASP A C 1
ATOM 753 O O . ASP A 1 101 ? -8.747 5.852 4.639 1.00 50.56 101 ASP A O 1
ATOM 757 N N . VAL A 1 102 ? -7.348 6.683 6.169 1.00 51.56 102 VAL A N 1
ATOM 758 C CA . VAL A 1 102 ? -6.432 7.298 5.180 1.00 51.56 102 VAL A CA 1
ATOM 759 C C . VAL A 1 102 ? -5.696 6.259 4.314 1.00 51.56 102 VAL A C 1
ATOM 761 O O . VAL A 1 102 ? -5.189 6.581 3.240 1.00 51.56 102 VAL A O 1
ATOM 764 N N . MET A 1 103 ? -5.720 4.976 4.692 1.00 65.75 103 MET A N 1
ATOM 765 C CA . MET A 1 103 ? -5.212 3.898 3.840 1.00 65.75 103 MET A CA 1
ATOM 766 C C . MET A 1 103 ? -6.074 2.632 3.915 1.00 65.75 103 MET A C 1
ATOM 768 O O . MET A 1 103 ? -5.738 1.667 4.599 1.00 65.75 103 MET A O 1
ATOM 772 N N . ARG A 1 104 ? -7.167 2.586 3.145 1.00 68.38 104 ARG A N 1
ATOM 773 C CA . ARG A 1 104 ? -7.881 1.331 2.858 1.00 68.38 104 ARG A CA 1
ATOM 774 C C . ARG A 1 104 ? -7.348 0.670 1.593 1.00 68.38 104 ARG A C 1
ATOM 776 O O . ARG A 1 104 ? -7.668 1.073 0.475 1.00 68.38 104 ARG A O 1
ATOM 783 N N . LEU A 1 105 ? -6.562 -0.391 1.763 1.00 76.94 105 LEU A N 1
ATOM 784 C CA . LEU A 1 105 ? -6.119 -1.224 0.649 1.00 76.94 105 LEU A CA 1
ATOM 785 C C . LEU A 1 105 ? -7.109 -2.371 0.403 1.00 76.94 105 LEU A C 1
ATOM 787 O O . LEU A 1 105 ? -7.391 -3.178 1.288 1.00 76.94 105 LEU A O 1
ATOM 791 N N . TYR A 1 106 ? -7.629 -2.471 -0.821 1.00 80.00 106 TYR A N 1
ATOM 792 C CA . TYR A 1 106 ? -8.539 -3.549 -1.209 1.00 80.00 106 TYR A CA 1
ATOM 793 C C . TYR A 1 106 ? -7.773 -4.716 -1.827 1.00 80.00 106 TYR A C 1
ATOM 795 O O . TYR A 1 106 ? -7.103 -4.568 -2.846 1.00 80.00 106 TYR A O 1
ATOM 803 N N . ARG A 1 107 ? -7.944 -5.926 -1.287 1.00 83.75 107 ARG A N 1
ATOM 804 C CA . ARG A 1 107 ? -7.207 -7.114 -1.757 1.00 83.75 107 ARG A CA 1
ATOM 805 C C . ARG A 1 107 ? -7.331 -7.363 -3.266 1.00 83.75 107 ARG A C 1
ATOM 807 O O . ARG A 1 107 ? -6.372 -7.781 -3.903 1.00 83.75 107 ARG A O 1
ATOM 814 N N . LYS A 1 108 ? -8.498 -7.076 -3.852 1.00 84.00 108 LYS A N 1
ATOM 815 C CA . LYS A 1 108 ? -8.747 -7.241 -5.293 1.00 84.00 108 LYS A CA 1
ATOM 816 C C . LYS A 1 108 ? -8.054 -6.201 -6.175 1.00 84.00 108 LYS A C 1
ATOM 818 O O . LYS A 1 108 ? -7.859 -6.474 -7.356 1.00 84.00 108 LYS A O 1
ATOM 823 N N . ILE A 1 109 ? -7.678 -5.037 -5.635 1.00 87.19 109 ILE A N 1
ATOM 824 C CA . ILE A 1 109 ? -7.002 -3.992 -6.416 1.00 87.19 109 ILE A CA 1
ATOM 825 C C . ILE A 1 109 ? -5.480 -4.141 -6.423 1.00 87.19 109 ILE A C 1
ATOM 827 O O . ILE A 1 109 ? -4.833 -3.647 -7.342 1.00 87.19 109 ILE A O 1
ATOM 831 N N . ILE A 1 110 ? -4.917 -4.893 -5.472 1.00 91.12 110 ILE A N 1
ATOM 832 C CA . ILE A 1 110 ? -3.473 -5.149 -5.357 1.00 91.12 110 ILE A CA 1
ATOM 833 C C . ILE A 1 110 ? -2.844 -5.629 -6.677 1.00 91.12 110 ILE A C 1
ATOM 835 O O . ILE A 1 110 ? -1.867 -5.012 -7.106 1.00 91.12 110 ILE A O 1
ATOM 839 N N . PRO A 1 111 ? -3.393 -6.637 -7.392 1.00 91.75 111 PRO A N 1
ATOM 840 C CA . PRO A 1 111 ? -2.794 -7.084 -8.651 1.00 91.75 111 PRO A CA 1
ATOM 841 C C . PRO A 1 111 ? -2.782 -5.990 -9.725 1.00 91.75 111 PRO A C 1
ATOM 843 O O . PRO A 1 111 ? -1.909 -5.966 -10.584 1.00 91.75 111 PRO A O 1
ATOM 846 N N . LYS A 1 112 ? -3.747 -5.062 -9.685 1.00 91.62 112 LYS A N 1
ATOM 847 C CA . LYS A 1 112 ? -3.823 -3.939 -10.625 1.00 91.62 112 LYS A CA 1
ATOM 848 C C . LYS A 1 112 ? -2.764 -2.877 -10.318 1.00 91.62 112 LYS A C 1
ATOM 850 O O . LYS A 1 112 ? -2.147 -2.375 -11.252 1.00 91.62 112 LYS A O 1
ATOM 855 N N . ILE A 1 113 ? -2.538 -2.582 -9.034 1.00 92.69 113 ILE A N 1
ATOM 856 C CA . ILE A 1 113 ? -1.472 -1.679 -8.573 1.00 92.69 113 ILE A CA 1
ATOM 857 C C . ILE A 1 113 ? -0.107 -2.237 -8.983 1.00 92.69 113 ILE A C 1
ATOM 859 O O . ILE A 1 113 ? 0.657 -1.546 -9.651 1.00 92.69 113 ILE A O 1
ATOM 863 N N . ALA A 1 114 ? 0.174 -3.498 -8.636 1.00 95.25 114 ALA A N 1
ATOM 864 C CA . ALA A 1 114 ? 1.456 -4.134 -8.933 1.00 95.25 114 ALA A CA 1
ATOM 865 C C . ALA A 1 114 ? 1.749 -4.141 -10.440 1.00 95.25 114 ALA A C 1
ATOM 867 O O . ALA A 1 114 ? 2.820 -3.716 -10.872 1.00 95.25 114 ALA A O 1
ATOM 868 N N . ARG A 1 115 ? 0.747 -4.515 -11.244 1.00 95.12 115 ARG A N 1
ATOM 869 C CA . ARG A 1 115 ? 0.819 -4.468 -12.703 1.00 95.12 115 ARG A CA 1
ATOM 870 C C . ARG A 1 115 ? 1.150 -3.084 -13.242 1.00 95.12 115 ARG A C 1
ATOM 872 O O . ARG A 1 115 ? 2.000 -2.959 -14.118 1.00 95.12 115 ARG A O 1
ATOM 879 N N . GLU A 1 116 ? 0.451 -2.053 -12.772 1.00 95.56 116 GLU A N 1
ATOM 880 C CA . GLU A 1 116 ? 0.697 -0.685 -13.231 1.00 95.56 116 GLU A CA 1
ATOM 881 C C . GLU A 1 116 ? 2.123 -0.244 -12.898 1.00 95.56 116 GLU A C 1
ATOM 883 O O . GLU A 1 116 ? 2.786 0.338 -13.755 1.00 95.56 116 GLU A O 1
ATOM 888 N N . ILE A 1 117 ? 2.615 -0.574 -11.704 1.00 95.88 117 ILE A N 1
ATOM 889 C CA . ILE A 1 117 ? 3.964 -0.220 -11.268 1.00 95.88 117 ILE A CA 1
ATOM 890 C C . ILE A 1 117 ? 5.021 -0.876 -12.160 1.00 95.88 117 ILE A C 1
ATOM 892 O O . ILE A 1 117 ? 5.783 -0.163 -12.813 1.00 95.88 117 ILE A O 1
ATOM 896 N N . VAL A 1 118 ? 5.043 -2.212 -12.235 1.00 95.44 118 VAL A N 1
ATOM 897 C CA . VAL A 1 118 ? 6.092 -2.952 -12.961 1.00 95.44 118 VAL A CA 1
ATOM 898 C C . VAL A 1 118 ? 6.082 -2.591 -14.444 1.00 95.44 118 VAL A C 1
ATOM 900 O O . VAL A 1 118 ? 7.124 -2.283 -15.018 1.00 95.44 118 VAL A O 1
ATOM 903 N N . ARG A 1 119 ? 4.899 -2.537 -15.072 1.00 95.56 119 ARG A N 1
ATOM 904 C CA . ARG A 1 119 ? 4.785 -2.212 -16.504 1.00 95.56 119 ARG A CA 1
ATOM 905 C C . ARG A 1 119 ? 5.216 -0.795 -16.821 1.00 95.56 119 ARG A C 1
ATOM 907 O O . ARG A 1 119 ? 5.869 -0.580 -17.839 1.00 95.56 119 ARG A O 1
ATOM 914 N N . THR A 1 120 ? 4.860 0.164 -15.972 1.00 96.00 120 THR A N 1
ATOM 915 C CA . THR A 1 120 ? 5.240 1.558 -16.201 1.00 96.00 120 THR A CA 1
ATOM 916 C C . THR A 1 120 ? 6.742 1.740 -16.026 1.00 96.00 120 THR A C 1
ATOM 918 O O . THR A 1 120 ? 7.365 2.348 -16.893 1.00 96.00 120 THR A O 1
ATOM 921 N N . LEU A 1 121 ? 7.337 1.172 -14.972 1.00 95.06 121 LEU A N 1
ATOM 922 C CA . LEU A 1 121 ? 8.784 1.244 -14.747 1.00 95.06 121 LEU A CA 1
ATOM 923 C C . LEU A 1 121 ? 9.576 0.579 -15.876 1.00 95.06 121 LEU A C 1
ATOM 925 O O . LEU A 1 121 ? 10.517 1.179 -16.391 1.00 95.06 121 LEU A O 1
ATOM 929 N N . HIS A 1 122 ? 9.131 -0.593 -16.333 1.00 94.81 122 HIS A N 1
ATOM 930 C CA . HIS A 1 122 ? 9.728 -1.278 -17.477 1.00 94.81 122 HIS A CA 1
ATOM 931 C C . HIS A 1 122 ? 9.615 -0.451 -18.766 1.00 94.81 122 HIS A C 1
ATOM 933 O O . HIS A 1 122 ? 10.587 -0.280 -19.494 1.00 94.81 122 HIS A O 1
ATOM 939 N N . SER A 1 123 ? 8.444 0.138 -19.040 1.00 95.50 123 SER A N 1
ATOM 940 C CA . SER A 1 123 ? 8.241 0.972 -20.237 1.00 95.50 123 SER A CA 1
ATOM 941 C C . SER A 1 123 ? 9.074 2.257 -20.251 1.00 95.50 123 SER A C 1
ATOM 943 O O . SER A 1 123 ? 9.386 2.771 -21.322 1.00 95.50 123 SER A O 1
ATOM 945 N N . LYS A 1 124 ? 9.427 2.777 -19.070 1.00 95.56 124 LYS A N 1
ATOM 946 C CA . LYS A 1 124 ? 10.293 3.949 -18.901 1.00 95.56 124 LYS A CA 1
ATOM 947 C C . LYS A 1 124 ? 11.780 3.592 -18.862 1.00 95.56 124 LYS A C 1
ATOM 949 O O . LYS A 1 124 ? 12.597 4.499 -18.740 1.00 95.56 124 LYS A O 1
ATOM 954 N N . SER A 1 125 ? 12.117 2.302 -18.934 1.00 93.69 125 SER A N 1
ATOM 955 C CA . SER A 1 125 ? 13.481 1.798 -18.752 1.00 93.69 125 SER A CA 1
ATOM 956 C C . SER A 1 125 ? 14.093 2.212 -17.405 1.00 93.69 125 SER A C 1
ATOM 958 O O . SER A 1 125 ? 15.300 2.386 -17.290 1.00 93.69 125 SER A O 1
ATOM 960 N N . GLU A 1 126 ? 13.255 2.381 -16.376 1.00 94.25 126 GLU A N 1
ATOM 961 C CA . GLU A 1 126 ? 13.688 2.649 -14.996 1.00 94.25 126 GLU A CA 1
ATOM 962 C C . GLU A 1 126 ? 14.037 1.348 -14.256 1.00 94.25 126 GLU A C 1
ATOM 964 O O . GLU A 1 126 ? 14.826 1.357 -13.311 1.00 94.25 126 GLU A O 1
ATOM 969 N N . VAL A 1 127 ? 13.453 0.230 -14.696 1.00 94.19 127 VAL A N 1
ATOM 970 C CA . VAL A 1 127 ? 13.699 -1.126 -14.198 1.00 94.19 127 VAL A CA 1
ATOM 971 C C . VAL A 1 127 ? 13.715 -2.082 -15.384 1.00 94.19 127 VAL A C 1
ATOM 973 O O . VAL A 1 127 ? 12.818 -2.034 -16.226 1.00 94.19 127 VAL A O 1
ATOM 976 N N . GLU A 1 128 ? 14.698 -2.971 -15.425 1.00 95.38 128 GLU A N 1
ATOM 977 C CA . GLU A 1 128 ? 14.755 -4.095 -16.353 1.00 95.38 128 GLU A CA 1
ATOM 978 C C . GLU A 1 128 ? 14.286 -5.368 -15.647 1.00 95.38 128 GLU A C 1
ATOM 980 O O . GLU A 1 128 ? 14.741 -5.712 -14.553 1.00 95.38 128 GLU A O 1
ATOM 985 N N . VAL A 1 129 ? 13.338 -6.064 -16.267 1.00 95.06 129 VAL A N 1
ATOM 986 C CA . VAL A 1 129 ? 12.751 -7.299 -15.741 1.00 95.06 129 VAL A CA 1
ATOM 987 C C . VAL A 1 129 ? 13.268 -8.457 -16.580 1.00 95.06 129 VAL A C 1
ATOM 989 O O . VAL A 1 129 ? 13.390 -8.324 -17.793 1.00 95.06 129 VAL A O 1
ATOM 992 N N . GLU A 1 130 ? 13.560 -9.592 -15.946 1.00 92.62 130 GLU A N 1
ATOM 993 C CA . GLU A 1 130 ? 14.036 -10.772 -16.670 1.00 92.62 130 GLU A CA 1
ATOM 994 C C . GLU A 1 130 ? 12.976 -11.264 -17.675 1.00 92.62 130 GLU A C 1
ATOM 996 O O . GLU A 1 130 ? 11.772 -11.293 -17.381 1.00 92.62 130 GLU A O 1
ATOM 1001 N N . ASP A 1 131 ? 13.425 -11.674 -18.863 1.00 89.31 131 ASP A N 1
ATOM 1002 C CA . ASP A 1 131 ? 12.546 -12.125 -19.939 1.00 89.31 131 ASP A CA 1
ATOM 1003 C C . ASP A 1 131 ? 11.601 -13.241 -19.468 1.00 89.31 131 ASP A C 1
ATOM 1005 O O . ASP A 1 131 ? 12.005 -14.267 -18.918 1.00 89.31 131 ASP A O 1
ATOM 1009 N N . GLY A 1 132 ? 10.300 -13.037 -19.686 1.00 91.00 132 GLY A N 1
ATOM 1010 C CA . GLY A 1 132 ? 9.264 -13.991 -19.287 1.00 91.00 132 GLY A CA 1
ATOM 1011 C C . GLY A 1 132 ? 8.939 -14.016 -17.788 1.00 91.00 132 GLY A C 1
ATOM 1012 O O . GLY A 1 132 ? 8.091 -14.809 -17.387 1.00 91.00 132 GLY A O 1
ATOM 1013 N N . ARG A 1 133 ? 9.545 -13.148 -16.962 1.00 94.19 133 ARG A N 1
ATOM 1014 C CA . ARG A 1 133 ? 9.275 -13.058 -15.511 1.00 94.19 133 ARG A CA 1
ATOM 1015 C C . ARG A 1 133 ? 8.466 -11.841 -15.081 1.00 94.19 133 ARG A C 1
ATOM 1017 O O . ARG A 1 133 ? 8.341 -11.573 -13.889 1.00 94.19 133 ARG A O 1
ATOM 1024 N N . MET A 1 134 ? 7.867 -11.139 -16.038 1.00 94.12 134 MET A N 1
ATOM 1025 C CA . MET A 1 134 ? 7.017 -9.976 -15.779 1.00 94.12 134 MET A CA 1
ATOM 1026 C C . MET A 1 134 ? 5.923 -10.272 -14.749 1.00 94.12 134 MET A C 1
ATOM 1028 O O . MET A 1 134 ? 5.760 -9.526 -13.789 1.00 94.12 134 MET A O 1
ATOM 1032 N N . ASP A 1 135 ? 5.214 -11.388 -14.919 1.00 95.00 135 ASP A N 1
ATOM 1033 C CA . ASP A 1 135 ? 4.114 -11.763 -14.031 1.00 95.00 135 ASP A CA 1
ATOM 1034 C C . ASP A 1 135 ? 4.612 -12.102 -12.613 1.00 95.00 135 ASP A C 1
ATOM 1036 O O . ASP A 1 135 ? 3.963 -11.753 -11.632 1.00 95.00 135 ASP A O 1
ATOM 1040 N N . GLU A 1 136 ? 5.794 -12.711 -12.484 1.00 95.06 136 GLU A N 1
ATOM 1041 C CA . GLU A 1 136 ? 6.410 -13.018 -11.185 1.00 95.06 136 GLU A CA 1
ATOM 1042 C C . GLU A 1 136 ? 6.897 -11.746 -10.471 1.00 95.06 136 GLU A C 1
ATOM 1044 O O . GLU A 1 136 ? 6.710 -11.601 -9.265 1.00 95.06 136 GLU A O 1
ATOM 1049 N N . ALA A 1 137 ? 7.441 -10.774 -11.210 1.00 94.81 137 ALA A N 1
ATOM 1050 C CA . ALA A 1 137 ? 7.782 -9.462 -10.659 1.00 94.81 137 ALA A CA 1
ATOM 1051 C C . ALA A 1 137 ? 6.528 -8.694 -10.187 1.00 94.81 137 ALA A C 1
ATOM 1053 O O . ALA A 1 137 ? 6.550 -8.041 -9.141 1.00 94.81 137 ALA A O 1
ATOM 1054 N N . GLU A 1 138 ? 5.407 -8.801 -10.918 1.00 95.31 138 GLU A N 1
ATOM 1055 C CA . GLU A 1 138 ? 4.107 -8.285 -10.464 1.00 95.31 138 GLU A CA 1
ATOM 1056 C C . GLU A 1 138 ? 3.666 -8.982 -9.155 1.00 95.31 138 GLU A C 1
ATOM 1058 O O . GLU A 1 138 ? 3.169 -8.322 -8.235 1.00 95.31 138 GLU A O 1
ATOM 1063 N N . LEU A 1 139 ? 3.872 -10.298 -9.033 1.00 94.69 139 LEU A N 1
ATOM 1064 C CA . LEU A 1 139 ? 3.523 -11.067 -7.834 1.00 94.69 139 LEU A CA 1
ATOM 1065 C C . LEU A 1 139 ? 4.388 -10.727 -6.616 1.00 94.69 139 LEU A C 1
ATOM 1067 O O . LEU A 1 139 ? 3.843 -10.667 -5.513 1.00 94.69 139 LEU A O 1
ATOM 1071 N N . ASP A 1 140 ? 5.679 -10.449 -6.788 1.00 95.12 140 ASP A N 1
ATOM 1072 C CA . ASP A 1 140 ? 6.566 -10.059 -5.683 1.00 95.12 140 ASP A CA 1
ATOM 1073 C C . ASP A 1 140 ? 6.089 -8.764 -5.009 1.00 95.12 140 ASP A C 1
ATOM 1075 O O . ASP A 1 140 ? 5.947 -8.695 -3.785 1.00 95.12 140 ASP A O 1
ATOM 1079 N N . LEU A 1 141 ? 5.751 -7.742 -5.804 1.00 95.19 141 LEU A N 1
ATOM 1080 C CA . LEU A 1 141 ? 5.206 -6.489 -5.274 1.00 95.19 141 LEU A CA 1
ATOM 1081 C C . LEU A 1 141 ? 3.802 -6.676 -4.683 1.00 95.19 141 LEU A C 1
ATOM 1083 O O . LEU A 1 141 ? 3.466 -6.073 -3.660 1.00 95.19 141 LEU A O 1
ATOM 1087 N N . ALA A 1 142 ? 2.975 -7.524 -5.301 1.00 93.94 142 ALA A N 1
ATOM 1088 C CA . ALA A 1 142 ? 1.671 -7.886 -4.754 1.00 93.94 142 ALA A CA 1
ATOM 1089 C C . ALA A 1 142 ? 1.789 -8.586 -3.393 1.00 93.94 142 ALA A C 1
ATOM 1091 O O . ALA A 1 142 ? 0.978 -8.322 -2.503 1.00 93.94 142 ALA A O 1
ATOM 1092 N N . ALA A 1 143 ? 2.799 -9.436 -3.208 1.00 95.44 143 ALA A N 1
ATOM 1093 C CA . ALA A 1 143 ? 3.029 -10.157 -1.964 1.00 95.44 143 ALA A CA 1
ATOM 1094 C C . ALA A 1 143 ? 3.310 -9.204 -0.796 1.00 95.44 143 ALA A C 1
ATOM 1096 O O . ALA A 1 143 ? 2.728 -9.390 0.270 1.00 95.44 143 ALA A O 1
ATOM 1097 N N . VAL A 1 144 ? 4.099 -8.143 -1.004 1.00 95.12 144 VAL A N 1
ATOM 1098 C CA . VAL A 1 144 ? 4.353 -7.113 0.025 1.00 95.12 144 VAL A CA 1
ATOM 1099 C C . VAL A 1 144 ? 3.057 -6.441 0.473 1.00 95.12 144 VAL A C 1
ATOM 1101 O O . VAL A 1 144 ? 2.780 -6.326 1.665 1.00 95.12 144 VAL A O 1
ATOM 1104 N N . MET A 1 145 ? 2.231 -6.029 -0.490 1.00 93.12 145 MET A N 1
ATOM 1105 C CA . MET A 1 145 ? 0.940 -5.398 -0.210 1.00 93.12 145 MET A CA 1
ATOM 1106 C C . MET A 1 145 ? -0.015 -6.335 0.539 1.00 93.12 145 MET A C 1
ATOM 1108 O O . MET A 1 145 ? -0.725 -5.908 1.449 1.00 93.12 145 MET A O 1
ATOM 1112 N N . VAL A 1 146 ? -0.040 -7.616 0.166 1.00 92.56 146 VAL A N 1
ATOM 1113 C CA . VAL A 1 146 ? -0.849 -8.629 0.854 1.00 92.56 146 VAL A CA 1
ATOM 1114 C C . VAL A 1 146 ? -0.322 -8.888 2.263 1.00 92.56 146 VAL A C 1
ATOM 1116 O O . VAL A 1 146 ? -1.130 -9.022 3.180 1.00 92.56 146 VAL A O 1
ATOM 1119 N N . GLU A 1 147 ? 0.995 -8.937 2.463 1.00 93.62 147 GLU A N 1
ATOM 1120 C CA . GLU A 1 147 ? 1.557 -9.154 3.796 1.00 93.62 147 GLU A CA 1
ATOM 1121 C C . GLU A 1 147 ? 1.253 -7.986 4.730 1.00 93.62 147 GLU A C 1
ATOM 1123 O O . GLU A 1 147 ? 0.832 -8.234 5.854 1.00 93.62 147 GLU A O 1
ATOM 1128 N N . TYR A 1 148 ? 1.308 -6.740 4.249 1.00 92.62 148 TYR A N 1
ATOM 1129 C CA . TYR A 1 148 ? 0.855 -5.586 5.031 1.00 92.62 148 TYR A CA 1
ATOM 1130 C C . TYR A 1 148 ? -0.588 -5.754 5.538 1.00 92.62 148 TYR A C 1
ATOM 1132 O O . TYR A 1 148 ? -0.863 -5.560 6.723 1.00 92.62 148 TYR A O 1
ATOM 1140 N N . MET A 1 149 ? -1.512 -6.184 4.667 1.00 89.81 149 MET A N 1
ATOM 1141 C CA . MET A 1 149 ? -2.901 -6.454 5.068 1.00 89.81 149 MET A CA 1
ATOM 1142 C C . MET A 1 149 ? -2.997 -7.587 6.099 1.00 89.81 149 MET A C 1
ATOM 1144 O O . MET A 1 149 ? -3.773 -7.503 7.052 1.00 89.81 149 MET A O 1
ATOM 1148 N N . ASN A 1 150 ? -2.215 -8.655 5.918 1.00 91.38 150 ASN A N 1
ATOM 1149 C CA . ASN A 1 150 ? -2.190 -9.774 6.855 1.00 91.38 150 ASN A CA 1
ATOM 1150 C C . ASN A 1 150 ? -1.647 -9.336 8.224 1.00 91.38 150 ASN A C 1
ATOM 1152 O O . ASN A 1 150 ? -2.154 -9.774 9.255 1.00 91.38 150 ASN A O 1
ATOM 1156 N N . GLU A 1 151 ? -0.612 -8.499 8.255 1.00 91.94 151 GLU A N 1
ATOM 1157 C CA . GLU A 1 151 ? -0.036 -7.946 9.482 1.00 91.94 151 GLU A CA 1
ATOM 1158 C C . GLU A 1 151 ? -1.014 -7.035 10.217 1.00 91.94 151 GLU A C 1
ATOM 1160 O O . GLU A 1 151 ? -1.147 -7.148 11.440 1.00 91.94 151 GLU A O 1
ATOM 1165 N N . GLU A 1 152 ? -1.765 -6.211 9.488 1.00 88.94 152 GLU A N 1
ATOM 1166 C CA . GLU A 1 152 ? -2.828 -5.399 10.072 1.00 88.94 152 GLU A CA 1
ATOM 1167 C C . GLU A 1 152 ? -3.920 -6.276 10.710 1.00 88.94 152 GLU A C 1
ATOM 1169 O O . GLU A 1 152 ? -4.324 -6.046 11.856 1.00 88.94 152 GLU A O 1
ATOM 1174 N N . GLU A 1 153 ? -4.368 -7.329 10.019 1.00 89.62 153 GLU A N 1
ATOM 1175 C CA . GLU A 1 153 ? -5.363 -8.262 10.555 1.00 89.62 153 GLU A CA 1
ATOM 1176 C C . GLU A 1 153 ? -4.831 -9.016 11.786 1.00 89.62 153 GLU A C 1
ATOM 1178 O O . GLU A 1 153 ? -5.520 -9.124 12.809 1.00 89.62 153 GLU A O 1
ATOM 1183 N N . LYS A 1 154 ? -3.579 -9.491 11.732 1.00 92.31 154 LYS A N 1
ATOM 1184 C CA . LYS A 1 154 ? -2.889 -10.116 12.873 1.00 92.31 154 LYS A CA 1
ATOM 1185 C C . LYS A 1 154 ? -2.847 -9.163 14.070 1.00 92.31 154 LYS A C 1
ATOM 1187 O O . LYS A 1 154 ? -3.129 -9.588 15.190 1.00 92.31 154 LYS A O 1
ATOM 1192 N N . LEU A 1 155 ? -2.546 -7.884 13.846 1.00 92.81 155 LEU A N 1
ATOM 1193 C CA . LEU A 1 155 ? -2.504 -6.866 14.893 1.00 92.81 155 LEU A CA 1
ATOM 1194 C C . LEU A 1 155 ? -3.888 -6.620 15.511 1.00 92.81 155 LEU A C 1
ATOM 1196 O O . LEU A 1 155 ? -4.017 -6.520 16.734 1.00 92.81 155 LEU A O 1
ATOM 1200 N N . VAL A 1 156 ? -4.941 -6.558 14.693 1.00 90.25 156 VAL A N 1
ATOM 1201 C CA . VAL A 1 156 ? -6.328 -6.441 15.173 1.00 90.25 156 VAL A CA 1
ATOM 1202 C C . VAL A 1 156 ? -6.705 -7.642 16.041 1.00 90.25 156 VAL A C 1
ATOM 1204 O O . VAL A 1 156 ? -7.278 -7.470 17.120 1.00 90.25 156 VAL A O 1
ATOM 1207 N N . ASN A 1 157 ? -6.366 -8.855 15.607 1.00 93.31 157 ASN A N 1
ATOM 1208 C CA . ASN A 1 157 ? -6.664 -10.078 16.349 1.00 93.31 157 ASN A CA 1
ATOM 1209 C C . ASN A 1 157 ? -5.887 -10.152 17.672 1.00 93.31 157 ASN A C 1
ATOM 1211 O O . ASN A 1 157 ? -6.479 -10.441 18.712 1.00 93.31 157 ASN A O 1
ATOM 1215 N N . GLU A 1 158 ? -4.605 -9.789 17.674 1.00 92.88 158 GLU A N 1
ATOM 1216 C CA . GLU A 1 158 ? -3.800 -9.705 18.898 1.00 92.88 158 GLU A CA 1
ATOM 1217 C C . GLU A 1 158 ? -4.316 -8.627 19.860 1.00 92.88 158 GLU A C 1
ATOM 1219 O O . GLU A 1 158 ? -4.301 -8.816 21.080 1.00 92.88 158 GLU A O 1
ATOM 1224 N N . THR A 1 159 ? -4.810 -7.505 19.331 1.00 92.00 159 THR A N 1
ATOM 1225 C CA . THR A 1 159 ? -5.440 -6.457 20.144 1.00 92.00 159 THR A CA 1
ATOM 1226 C C . THR A 1 159 ? -6.661 -7.020 20.867 1.00 92.00 159 THR A C 1
ATOM 1228 O O . THR A 1 159 ? -6.758 -6.891 22.090 1.00 92.00 159 THR A O 1
ATOM 1231 N N . LYS A 1 160 ? -7.553 -7.722 20.152 1.00 91.81 160 LYS A N 1
ATOM 1232 C CA . LYS A 1 160 ? -8.729 -8.384 20.748 1.00 91.81 160 LYS A CA 1
ATOM 1233 C C . LYS A 1 160 ? -8.324 -9.402 21.812 1.00 91.81 160 LYS A C 1
ATOM 1235 O O . LYS A 1 160 ? -8.892 -9.402 22.903 1.00 91.81 160 LYS A O 1
ATOM 1240 N N . GLU A 1 161 ? -7.321 -10.230 21.532 1.00 94.12 161 GLU A N 1
ATOM 1241 C CA . GLU A 1 161 ? -6.828 -11.231 22.481 1.00 94.12 161 GLU A CA 1
ATOM 1242 C C . GLU A 1 161 ? -6.224 -10.578 23.733 1.00 94.12 161 GLU A C 1
ATOM 1244 O O . GLU A 1 161 ? -6.492 -10.982 24.864 1.00 94.12 161 GLU A O 1
ATOM 1249 N N . THR A 1 162 ? -5.434 -9.520 23.560 1.00 92.62 162 THR A N 1
ATOM 1250 C CA . THR A 1 162 ? -4.819 -8.777 24.665 1.00 92.62 162 THR A CA 1
ATOM 1251 C C . THR A 1 162 ? -5.866 -8.095 25.537 1.00 92.62 162 THR A C 1
ATOM 1253 O O . THR A 1 162 ? -5.738 -8.106 26.763 1.00 92.62 162 THR A O 1
ATOM 1256 N N . MET A 1 163 ? -6.926 -7.561 24.934 1.00 92.75 163 MET A N 1
ATOM 1257 C CA . MET A 1 163 ? -8.052 -6.993 25.668 1.00 92.75 163 MET A CA 1
ATOM 1258 C C . MET A 1 163 ? -8.846 -8.049 26.426 1.00 92.75 163 MET A C 1
ATOM 1260 O O . MET A 1 163 ? -9.137 -7.839 27.602 1.00 92.75 163 MET A O 1
ATOM 1264 N N . ALA A 1 164 ? -9.130 -9.193 25.798 1.00 92.06 164 ALA A N 1
ATOM 1265 C CA . ALA A 1 164 ? -9.821 -10.306 26.441 1.00 92.06 164 ALA A CA 1
ATOM 1266 C C . ALA A 1 164 ? -9.027 -10.844 27.642 1.00 92.06 164 ALA A C 1
ATOM 1268 O O . ALA A 1 164 ? -9.589 -11.040 28.716 1.00 92.06 164 ALA A O 1
ATOM 1269 N N . ARG A 1 165 ? -7.702 -10.998 2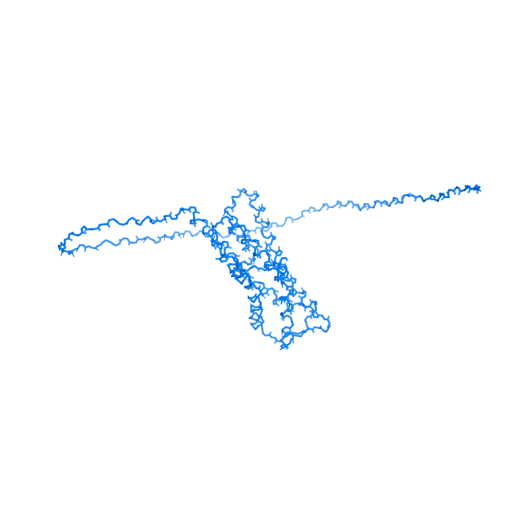7.500 1.00 94.12 165 ARG A N 1
ATOM 1270 C CA . ARG A 1 165 ? -6.816 -11.468 28.580 1.00 94.12 165 ARG A CA 1
ATOM 1271 C C . ARG A 1 165 ? -6.728 -10.498 29.759 1.00 94.12 165 ARG A C 1
ATOM 1273 O O . ARG A 1 165 ? -6.578 -10.939 30.892 1.00 94.12 165 ARG A O 1
ATOM 1280 N N . ARG A 1 166 ? -6.781 -9.186 29.505 1.00 90.50 166 ARG A N 1
ATOM 1281 C CA . ARG A 1 166 ? -6.645 -8.142 30.540 1.00 90.50 166 ARG A CA 1
ATOM 1282 C C . ARG A 1 166 ? -7.982 -7.610 31.064 1.00 90.50 166 ARG A C 1
ATOM 1284 O O . ARG A 1 166 ? -7.977 -6.803 31.987 1.00 90.50 166 ARG A O 1
ATOM 1291 N N . GLY A 1 167 ? -9.105 -8.036 30.482 1.00 89.88 167 GLY A N 1
ATOM 1292 C CA . GLY A 1 167 ? -10.439 -7.549 30.837 1.00 89.88 167 GLY A CA 1
ATOM 1293 C C . GLY A 1 167 ? -10.661 -6.070 30.500 1.00 89.88 167 GLY A C 1
ATOM 1294 O O . GLY A 1 167 ? -11.367 -5.376 31.227 1.00 89.88 167 GLY A O 1
ATOM 1295 N N . PHE A 1 168 ? -10.028 -5.552 29.443 1.00 88.69 168 PHE A N 1
ATOM 1296 C CA . PHE A 1 168 ? -10.200 -4.150 29.050 1.00 88.69 168 PHE A CA 1
ATOM 1297 C C . PHE A 1 168 ? -11.537 -3.908 28.328 1.00 88.69 168 PHE A C 1
ATOM 1299 O O . PHE A 1 168 ? -11.950 -4.718 27.500 1.00 88.69 168 PHE A O 1
ATOM 1306 N N . SER A 1 169 ? -12.177 -2.761 28.606 1.00 86.69 169 SER A N 1
ATOM 1307 C CA . SER A 1 169 ? -13.355 -2.275 27.860 1.00 86.69 169 SER A CA 1
ATOM 1308 C C . SER A 1 169 ? -12.997 -1.960 26.407 1.00 86.69 169 SER A C 1
ATOM 1310 O O . SER A 1 169 ? -11.887 -1.489 26.141 1.00 86.69 169 SER A O 1
ATOM 1312 N N . GLN A 1 170 ? -13.956 -2.155 25.494 1.00 84.69 170 GLN A N 1
ATOM 1313 C CA . GLN A 1 170 ? -13.839 -1.865 24.057 1.00 84.69 170 GLN A CA 1
ATOM 1314 C C . GLN A 1 170 ? -13.382 -0.428 23.765 1.00 84.69 170 GLN A C 1
ATOM 1316 O O . GLN A 1 170 ? -12.661 -0.210 22.796 1.00 84.69 170 GLN A O 1
ATOM 1321 N N . ASP A 1 171 ? -13.676 0.527 24.648 1.00 86.94 171 ASP A N 1
ATOM 1322 C CA . ASP A 1 171 ? -13.266 1.934 24.502 1.00 86.94 171 ASP A CA 1
ATOM 1323 C C . ASP A 1 171 ? -11.741 2.108 24.419 1.00 86.94 171 ASP A C 1
ATOM 1325 O O . ASP A 1 171 ? -11.236 3.064 23.834 1.00 86.94 171 ASP A O 1
ATOM 1329 N N . ARG A 1 172 ? -10.975 1.165 24.987 1.00 86.06 172 ARG A N 1
ATOM 1330 C CA . ARG A 1 172 ? -9.504 1.186 24.960 1.00 86.06 172 ARG A CA 1
ATOM 1331 C C . ARG A 1 172 ? -8.902 0.487 23.744 1.00 86.06 172 ARG A C 1
ATOM 1333 O O . ARG A 1 172 ? -7.677 0.421 23.649 1.00 86.06 172 ARG A O 1
ATOM 1340 N N . PHE A 1 173 ? -9.715 -0.023 22.819 1.00 87.12 173 PHE A N 1
ATOM 1341 C CA . PHE A 1 173 ? -9.236 -0.786 21.666 1.00 87.12 173 PHE A CA 1
ATOM 1342 C C . PHE A 1 173 ? -8.216 -0.004 20.835 1.00 87.12 173 PHE A C 1
ATOM 1344 O O . PHE A 1 173 ? -7.117 -0.502 20.605 1.00 87.12 173 PHE A O 1
ATOM 1351 N N . ALA A 1 174 ? -8.529 1.242 20.468 1.00 88.38 174 ALA A N 1
ATOM 1352 C CA . ALA A 1 174 ? -7.632 2.090 19.683 1.00 88.38 174 ALA A CA 1
ATOM 1353 C C . ALA A 1 174 ? -6.292 2.339 20.401 1.00 88.38 174 ALA A C 1
ATOM 1355 O O . ALA A 1 174 ? -5.222 2.232 19.801 1.00 88.38 174 ALA A O 1
ATOM 1356 N N . GLN A 1 175 ? -6.334 2.590 21.715 1.00 89.25 175 GLN A N 1
ATOM 1357 C CA . GLN A 1 175 ? -5.131 2.799 22.524 1.00 89.25 175 GLN A CA 1
ATOM 1358 C C . GLN A 1 175 ? -4.253 1.540 22.574 1.00 89.25 175 GLN A C 1
ATOM 1360 O O . GLN A 1 175 ? -3.036 1.624 22.404 1.00 89.25 175 GLN A O 1
ATOM 1365 N N . VAL A 1 176 ? -4.857 0.368 22.795 1.00 90.75 176 VAL A N 1
ATOM 1366 C CA . VAL A 1 176 ? -4.126 -0.906 22.854 1.00 90.75 176 VAL A CA 1
ATOM 1367 C C . VAL A 1 176 ? -3.567 -1.266 21.477 1.00 90.75 176 VAL A C 1
ATOM 1369 O O . VAL A 1 176 ? -2.386 -1.604 21.392 1.00 90.75 176 VAL A O 1
ATOM 1372 N N . LYS A 1 177 ? -4.355 -1.114 20.404 1.00 90.38 177 LYS A N 1
ATOM 1373 C CA . LYS A 1 177 ? -3.919 -1.347 19.017 1.00 90.38 177 LYS A CA 1
ATOM 1374 C C . LYS A 1 177 ? -2.693 -0.503 18.682 1.00 90.38 177 LYS A C 1
ATOM 1376 O O . LYS A 1 177 ? -1.701 -1.039 18.198 1.00 90.38 177 LYS A O 1
ATOM 1381 N N . LYS A 1 178 ? -2.728 0.795 19.009 1.00 90.94 178 LYS A N 1
ATOM 1382 C CA . LYS A 1 178 ? -1.598 1.710 18.806 1.00 90.94 178 LYS A CA 1
ATOM 1383 C C . LYS A 1 178 ? -0.356 1.264 19.579 1.00 90.94 178 LYS A C 1
ATOM 1385 O O . LYS A 1 178 ? 0.721 1.188 19.000 1.00 90.94 178 LYS A O 1
ATOM 1390 N N . SER A 1 179 ? -0.510 0.888 20.851 1.00 91.06 179 SER A N 1
ATOM 1391 C CA . SER A 1 179 ? 0.620 0.413 21.664 1.00 91.06 179 SER A CA 1
ATOM 1392 C C . SER A 1 179 ? 1.254 -0.877 21.125 1.00 91.06 179 SER A C 1
ATOM 1394 O O . SER A 1 179 ? 2.473 -1.027 21.160 1.00 91.06 179 SER A O 1
ATOM 1396 N N . LEU A 1 180 ? 0.442 -1.796 20.589 1.00 92.69 180 LEU A N 1
ATOM 1397 C CA . LEU A 1 180 ? 0.932 -3.026 19.964 1.00 92.69 180 LEU A CA 1
ATOM 1398 C C . LEU A 1 180 ? 1.605 -2.742 18.615 1.00 92.69 180 LEU A C 1
ATOM 1400 O O . LEU A 1 180 ? 2.626 -3.353 18.309 1.00 92.69 180 LEU A O 1
ATOM 1404 N N . ALA A 1 181 ? 1.077 -1.790 17.840 1.00 91.81 181 ALA A N 1
ATOM 1405 C CA . ALA A 1 181 ? 1.677 -1.356 16.581 1.00 91.81 181 ALA A CA 1
ATOM 1406 C C . ALA A 1 181 ? 3.077 -0.769 16.805 1.00 91.81 181 ALA A C 1
ATOM 1408 O O . ALA A 1 181 ? 4.037 -1.197 16.171 1.00 91.81 181 ALA A O 1
ATOM 1409 N N . GLU A 1 182 ? 3.207 0.147 17.770 1.00 91.25 182 GLU A N 1
ATOM 1410 C CA . GLU A 1 182 ? 4.481 0.763 18.151 1.00 91.25 182 GLU A CA 1
ATOM 1411 C C . GLU A 1 182 ? 5.496 -0.280 18.634 1.00 91.25 182 GLU A C 1
ATOM 1413 O O . GLU A 1 182 ? 6.652 -0.248 18.217 1.00 91.25 182 GLU A O 1
ATOM 1418 N N . ALA A 1 183 ? 5.062 -1.250 19.448 1.00 92.06 183 ALA A N 1
ATOM 1419 C CA . ALA A 1 183 ? 5.924 -2.329 19.929 1.00 92.06 183 ALA A CA 1
ATOM 1420 C C . ALA A 1 183 ? 6.452 -3.235 18.801 1.00 92.06 183 ALA A C 1
ATOM 1422 O O . ALA A 1 183 ? 7.549 -3.779 18.917 1.00 92.06 183 ALA A O 1
ATOM 1423 N N . ARG A 1 184 ? 5.682 -3.397 17.719 1.00 89.56 184 ARG A N 1
ATOM 1424 C CA . ARG A 1 184 ? 6.064 -4.180 16.532 1.00 89.56 184 ARG A CA 1
ATOM 1425 C C . ARG A 1 184 ? 6.761 -3.351 15.452 1.00 89.56 184 ARG A C 1
ATOM 1427 O O . ARG A 1 184 ? 7.222 -3.917 14.470 1.00 89.56 184 ARG A O 1
ATOM 1434 N N . GLY A 1 185 ? 6.821 -2.028 15.608 1.00 89.06 185 GLY A N 1
ATOM 1435 C CA . GLY A 1 185 ? 7.290 -1.122 14.5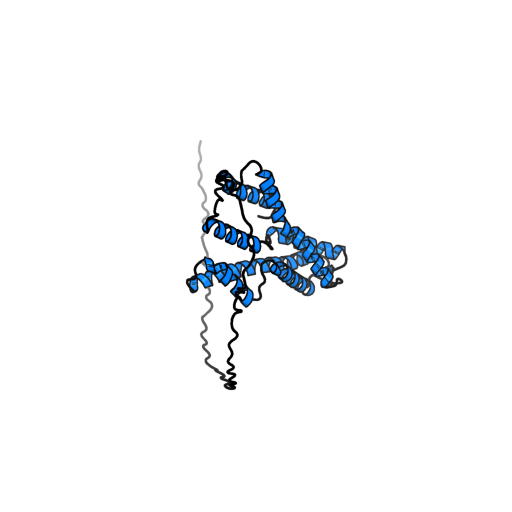59 1.00 89.06 185 GLY A CA 1
ATOM 1436 C C . GLY A 1 185 ? 6.355 -1.038 13.345 1.00 89.06 185 GLY A C 1
ATOM 1437 O O . GLY A 1 185 ? 6.766 -0.529 12.307 1.00 89.06 185 GLY A O 1
ATOM 1438 N N . PHE A 1 186 ? 5.109 -1.505 13.466 1.00 90.62 186 PHE A N 1
ATOM 1439 C CA . PHE A 1 186 ? 4.119 -1.480 12.390 1.00 90.62 186 PHE A CA 1
ATOM 1440 C C . PHE A 1 186 ? 3.462 -0.097 12.301 1.00 90.62 186 PHE A C 1
ATOM 1442 O O . PHE A 1 186 ? 3.004 0.448 13.311 1.00 90.62 186 PHE A O 1
ATOM 1449 N N . LYS A 1 187 ? 3.403 0.481 11.097 1.00 88.88 187 LYS A N 1
ATOM 1450 C CA . LYS A 1 187 ? 2.840 1.819 10.854 1.00 88.88 187 LYS A CA 1
ATOM 1451 C C . LYS A 1 187 ? 1.446 1.729 10.231 1.00 88.88 187 LYS A C 1
ATOM 1453 O O . LYS A 1 187 ? 1.195 0.918 9.344 1.00 88.88 187 LYS A O 1
ATOM 1458 N N . GLN A 1 188 ? 0.538 2.570 10.717 1.00 82.88 188 GLN A N 1
ATOM 1459 C CA . GLN A 1 188 ? -0.873 2.630 10.317 1.00 82.88 188 GLN A CA 1
ATOM 1460 C C . GLN A 1 188 ? -1.311 4.078 10.115 1.00 82.88 188 GLN A C 1
ATOM 1462 O O . GLN A 1 188 ? -0.665 4.994 10.625 1.00 82.88 188 GLN A O 1
ATOM 1467 N N . GLY A 1 189 ? -2.444 4.262 9.434 1.00 77.62 189 GLY A N 1
ATOM 1468 C CA . GLY A 1 189 ? -2.969 5.582 9.093 1.00 77.62 189 GLY A CA 1
ATOM 1469 C C . GLY A 1 189 ? -2.086 6.258 8.048 1.00 77.62 189 GLY A C 1
ATOM 1470 O O . GLY A 1 189 ? -1.628 5.597 7.116 1.00 77.62 189 GLY A O 1
ATOM 1471 N N . ASP A 1 190 ? -1.813 7.546 8.238 1.00 73.88 190 ASP A N 1
ATOM 1472 C CA . ASP A 1 190 ? -1.033 8.371 7.303 1.00 73.88 190 ASP A CA 1
ATOM 1473 C C . ASP A 1 190 ? 0.374 7.803 7.040 1.00 73.88 190 ASP A C 1
ATOM 1475 O O . ASP A 1 190 ? 0.822 7.738 5.896 1.00 73.88 190 ASP A O 1
ATOM 1479 N N . ASP A 1 191 ? 1.037 7.295 8.084 1.00 84.31 191 ASP A N 1
ATOM 1480 C CA . ASP A 1 191 ? 2.379 6.702 7.991 1.00 84.31 191 ASP A CA 1
ATOM 1481 C C . ASP A 1 191 ? 2.373 5.297 7.351 1.00 84.31 191 ASP A C 1
ATOM 1483 O O . ASP A 1 191 ? 3.430 4.741 7.040 1.00 84.31 191 ASP A O 1
ATOM 1487 N N . GLY A 1 192 ? 1.194 4.682 7.192 1.00 86.50 192 GLY A N 1
ATOM 1488 C CA . GLY A 1 192 ? 1.048 3.333 6.642 1.00 86.50 192 GLY A CA 1
ATOM 1489 C C . GLY A 1 192 ? 1.474 3.256 5.179 1.00 86.50 192 GLY A C 1
ATOM 1490 O O . GLY A 1 192 ? 2.150 2.306 4.783 1.00 86.50 192 GLY A O 1
ATOM 1491 N N . VAL A 1 193 ? 1.161 4.294 4.395 1.00 87.56 193 VAL A N 1
ATOM 1492 C CA . VAL A 1 193 ? 1.548 4.363 2.980 1.00 87.56 193 VAL A CA 1
ATOM 1493 C C . VAL A 1 193 ? 3.067 4.358 2.869 1.00 87.56 193 VAL A C 1
ATOM 1495 O O . VAL A 1 193 ? 3.626 3.478 2.221 1.00 87.56 193 VAL A O 1
ATOM 1498 N N . ASP A 1 194 ? 3.754 5.266 3.562 1.00 89.75 194 ASP A N 1
ATOM 1499 C CA . ASP A 1 194 ? 5.216 5.376 3.499 1.00 89.75 194 ASP A CA 1
ATOM 1500 C C . ASP A 1 194 ? 5.929 4.102 3.992 1.00 89.75 194 ASP A C 1
ATOM 1502 O O . ASP A 1 194 ? 6.994 3.734 3.478 1.00 89.75 194 ASP A O 1
ATOM 1506 N N . TYR A 1 195 ? 5.324 3.385 4.943 1.00 92.12 195 TYR A N 1
ATOM 1507 C CA . TYR A 1 195 ? 5.800 2.077 5.385 1.00 92.12 195 TYR A CA 1
ATOM 1508 C C . TYR A 1 195 ? 5.709 1.026 4.274 1.00 92.12 195 TYR A C 1
ATOM 1510 O O . TYR A 1 195 ? 6.726 0.419 3.933 1.00 92.12 195 TYR A O 1
ATOM 1518 N N . VAL A 1 196 ? 4.541 0.868 3.641 1.00 92.31 196 VAL A N 1
ATOM 1519 C CA . VAL A 1 196 ? 4.360 -0.071 2.519 1.00 92.31 196 VAL A CA 1
ATOM 1520 C C . VAL A 1 196 ? 5.270 0.288 1.348 1.00 92.31 196 VAL A C 1
ATOM 1522 O O . VAL A 1 196 ? 5.914 -0.593 0.787 1.00 92.31 196 VAL A O 1
ATOM 1525 N N . LEU A 1 197 ? 5.399 1.575 1.017 1.00 93.00 197 LEU A N 1
ATOM 1526 C CA . LEU A 1 197 ? 6.290 2.044 -0.046 1.00 93.00 197 LEU A CA 1
ATOM 1527 C C . LEU A 1 197 ? 7.753 1.666 0.211 1.00 93.00 197 LEU A C 1
ATOM 1529 O O . LEU A 1 197 ? 8.467 1.293 -0.718 1.00 93.00 197 LEU A O 1
ATOM 1533 N N . SER A 1 198 ? 8.199 1.745 1.467 1.00 94.31 198 SER A N 1
ATOM 1534 C CA . SER A 1 198 ? 9.551 1.332 1.856 1.00 94.31 198 SER A CA 1
ATOM 1535 C C . SER A 1 198 ? 9.750 -0.171 1.678 1.00 94.31 198 SER A C 1
ATOM 1537 O O . SER A 1 198 ? 10.740 -0.581 1.083 1.00 94.31 198 SER A O 1
ATOM 1539 N N . GLN A 1 199 ? 8.781 -0.977 2.116 1.00 94.56 199 GLN A N 1
ATOM 1540 C CA . GLN A 1 199 ? 8.828 -2.433 1.967 1.00 94.56 199 GLN A CA 1
ATOM 1541 C C . GLN A 1 199 ? 8.766 -2.873 0.499 1.00 94.56 199 GLN A C 1
ATOM 1543 O O . GLN A 1 199 ? 9.449 -3.810 0.097 1.00 94.56 199 GLN A O 1
ATOM 1548 N N . MET A 1 200 ? 7.992 -2.176 -0.335 1.00 94.38 200 MET A N 1
ATOM 1549 C CA . MET A 1 200 ? 7.939 -2.449 -1.772 1.00 94.38 200 MET A CA 1
ATOM 1550 C C . MET A 1 200 ? 9.255 -2.122 -2.467 1.00 94.38 200 MET A C 1
ATOM 1552 O O . MET A 1 200 ? 9.678 -2.871 -3.341 1.00 94.38 200 MET A O 1
ATOM 1556 N N . LEU A 1 201 ? 9.905 -1.025 -2.077 1.00 95.44 201 LEU A N 1
ATOM 1557 C 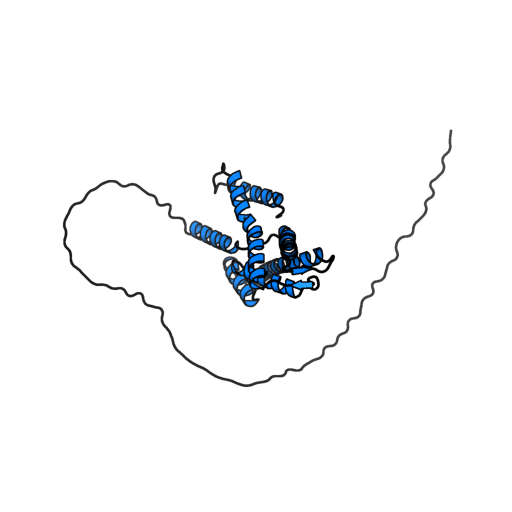CA . LEU A 1 201 ? 11.216 -0.668 -2.605 1.00 95.44 201 LEU A CA 1
ATOM 1558 C C . LEU A 1 201 ? 12.265 -1.723 -2.229 1.00 95.44 201 LEU A C 1
ATOM 1560 O O . LEU A 1 201 ? 13.017 -2.173 -3.087 1.00 95.44 201 LEU A O 1
ATOM 1564 N N . GLU A 1 202 ? 12.272 -2.171 -0.973 1.00 94.69 202 GLU A N 1
ATOM 1565 C CA . GLU A 1 202 ? 13.146 -3.259 -0.515 1.00 94.69 202 GLU A CA 1
ATOM 1566 C C . GLU A 1 202 ? 12.887 -4.562 -1.287 1.00 94.69 202 GLU A C 1
ATOM 1568 O O . GLU A 1 202 ? 13.829 -5.215 -1.735 1.00 94.69 202 GLU A O 1
ATOM 1573 N N . ALA A 1 203 ? 11.618 -4.919 -1.507 1.00 93.69 203 ALA A N 1
ATOM 1574 C CA . ALA A 1 203 ? 11.255 -6.094 -2.293 1.00 93.69 203 ALA A CA 1
ATOM 1575 C C . ALA A 1 203 ? 11.663 -5.975 -3.766 1.00 93.69 203 ALA A C 1
ATOM 1577 O O . ALA A 1 203 ? 12.070 -6.973 -4.353 1.00 93.69 203 ALA A O 1
ATOM 1578 N N . LEU A 1 204 ? 11.600 -4.774 -4.347 1.00 94.06 204 LEU A N 1
ATOM 1579 C CA . LEU A 1 204 ? 12.060 -4.509 -5.709 1.00 94.06 204 LEU A CA 1
ATOM 1580 C C . LEU A 1 204 ? 13.564 -4.800 -5.840 1.00 94.06 204 LEU A C 1
ATOM 1582 O O . LEU A 1 204 ? 13.971 -5.562 -6.709 1.00 94.06 204 LEU A O 1
ATOM 1586 N N . PHE A 1 205 ? 14.387 -4.256 -4.940 1.00 93.75 205 PHE A N 1
ATOM 1587 C CA . PHE A 1 205 ? 15.840 -4.459 -4.976 1.00 93.75 205 PHE A CA 1
ATOM 1588 C C . PHE A 1 205 ? 16.276 -5.883 -4.625 1.00 93.75 205 PHE A C 1
ATOM 1590 O O . PHE A 1 205 ? 17.335 -6.326 -5.060 1.00 93.75 205 PHE A O 1
ATOM 1597 N N . ASN A 1 206 ? 15.484 -6.598 -3.826 1.00 94.75 206 ASN A N 1
ATOM 1598 C CA . ASN A 1 206 ? 15.795 -7.963 -3.410 1.00 94.75 206 ASN A CA 1
ATOM 1599 C C . ASN A 1 206 ? 15.116 -9.035 -4.286 1.00 94.75 206 ASN A C 1
ATOM 1601 O O . ASN A 1 206 ? 15.305 -10.233 -4.055 1.00 94.75 206 ASN A O 1
ATOM 1605 N N . SER A 1 207 ? 14.300 -8.637 -5.267 1.00 93.62 207 SER A N 1
ATOM 1606 C CA . SER A 1 207 ? 13.618 -9.575 -6.155 1.00 93.62 207 SER A CA 1
ATOM 1607 C C . SER A 1 207 ? 14.594 -10.168 -7.166 1.00 93.62 207 SER A C 1
ATOM 1609 O O . SER A 1 207 ? 15.281 -9.465 -7.898 1.00 93.62 207 SER A O 1
ATOM 1611 N N . LYS A 1 208 ? 14.579 -11.497 -7.270 1.00 94.19 208 LYS A N 1
ATOM 1612 C CA . LYS A 1 208 ? 15.312 -12.261 -8.293 1.00 94.19 208 LYS A CA 1
ATOM 1613 C C . LYS A 1 208 ? 14.721 -12.138 -9.703 1.00 94.19 208 LYS A C 1
ATOM 1615 O O . LYS A 1 208 ? 15.277 -12.704 -10.636 1.00 94.19 208 LYS A O 1
ATOM 1620 N N . ASN A 1 209 ? 13.530 -11.554 -9.827 1.00 94.38 209 ASN A N 1
ATOM 1621 C CA . ASN A 1 209 ? 12.816 -11.424 -11.097 1.00 94.38 209 ASN A CA 1
ATOM 1622 C C . ASN A 1 209 ? 13.157 -10.103 -11.799 1.00 94.38 209 ASN A C 1
ATOM 1624 O O . ASN A 1 209 ? 12.822 -9.914 -12.967 1.00 94.38 209 ASN A O 1
ATOM 1628 N N . ILE A 1 210 ? 13.833 -9.205 -11.085 1.00 94.75 210 ILE A N 1
ATOM 1629 C CA . ILE A 1 210 ? 14.310 -7.925 -11.581 1.00 94.75 210 ILE A CA 1
ATOM 1630 C C . ILE A 1 210 ? 15.787 -8.085 -11.918 1.00 94.75 210 ILE A C 1
ATOM 1632 O O . ILE A 1 210 ? 16.576 -8.516 -11.081 1.00 94.75 210 ILE A O 1
ATOM 1636 N N . ALA A 1 211 ? 16.136 -7.787 -13.167 1.00 94.19 211 ALA A N 1
ATOM 1637 C CA . ALA A 1 211 ? 17.499 -7.913 -13.659 1.00 94.19 211 ALA A CA 1
ATOM 1638 C C . ALA A 1 211 ? 18.347 -6.719 -13.209 1.00 94.19 211 ALA A C 1
ATOM 1640 O O . ALA A 1 211 ? 19.436 -6.903 -12.668 1.00 94.19 211 ALA A O 1
ATOM 1641 N N . GLU A 1 212 ? 17.827 -5.501 -13.389 1.00 93.81 212 GLU A N 1
ATOM 1642 C CA . GLU A 1 212 ? 18.533 -4.271 -13.037 1.00 93.81 212 GLU A CA 1
ATOM 1643 C C . GLU A 1 212 ? 17.556 -3.136 -12.690 1.00 93.81 212 GLU A C 1
ATOM 1645 O O . GLU A 1 212 ? 16.445 -3.055 -13.217 1.00 93.81 212 GLU A O 1
ATOM 1650 N N . VAL A 1 213 ? 17.963 -2.247 -11.780 1.00 95.31 213 VAL A N 1
ATOM 1651 C CA . VAL A 1 213 ? 17.204 -1.051 -11.381 1.00 95.31 213 VAL A CA 1
ATOM 1652 C C . VAL A 1 213 ? 18.053 0.177 -11.698 1.00 95.31 213 VAL A C 1
ATOM 1654 O O . VAL A 1 213 ? 19.125 0.349 -11.124 1.00 95.31 213 VAL A O 1
ATOM 1657 N N . TYR A 1 214 ? 17.567 1.032 -12.599 1.00 95.75 214 TYR A N 1
ATOM 1658 C CA . TYR A 1 214 ? 18.281 2.223 -13.076 1.00 95.75 214 TYR A CA 1
ATOM 1659 C C . TYR A 1 214 ? 17.836 3.519 -12.392 1.00 95.75 214 TYR A C 1
ATOM 1661 O O . TYR A 1 214 ? 18.562 4.512 -12.413 1.00 95.75 214 TYR A O 1
ATOM 1669 N N . ALA A 1 215 ? 16.632 3.543 -11.820 1.00 95.19 215 ALA A N 1
ATOM 1670 C CA . ALA A 1 215 ? 16.082 4.734 -11.186 1.00 95.19 215 ALA A CA 1
ATOM 1671 C C . ALA A 1 215 ? 16.578 4.938 -9.747 1.00 95.19 215 ALA A C 1
ATOM 1673 O O . ALA A 1 215 ? 16.749 3.989 -8.986 1.00 95.19 215 ALA A O 1
ATOM 1674 N N . ASP A 1 216 ? 16.707 6.207 -9.350 1.00 94.94 216 ASP A N 1
ATOM 1675 C CA . ASP A 1 216 ? 17.001 6.584 -7.967 1.00 94.94 216 ASP A CA 1
ATOM 1676 C C . ASP A 1 216 ? 15.846 6.222 -7.017 1.00 94.94 216 ASP A C 1
ATOM 1678 O O . ASP A 1 216 ? 14.668 6.430 -7.335 1.00 94.94 216 ASP A O 1
ATOM 1682 N N . ASP A 1 217 ? 16.175 5.843 -5.778 1.00 93.44 217 ASP A N 1
ATOM 1683 C CA . ASP A 1 217 ? 15.213 5.556 -4.702 1.00 93.44 217 ASP A CA 1
ATOM 1684 C C . ASP A 1 217 ? 14.144 6.639 -4.537 1.00 93.44 217 ASP A C 1
ATOM 1686 O O . ASP A 1 217 ? 12.964 6.356 -4.317 1.00 93.44 217 ASP A O 1
ATOM 1690 N N . LYS A 1 218 ? 14.550 7.911 -4.629 1.00 94.19 218 LYS A N 1
ATOM 1691 C CA . LYS A 1 218 ? 13.630 9.044 -4.486 1.00 94.19 218 LYS A CA 1
ATOM 1692 C C . LYS A 1 218 ? 12.601 9.063 -5.616 1.00 94.19 218 LYS A C 1
ATOM 1694 O O . LYS A 1 218 ? 11.430 9.340 -5.362 1.00 94.19 218 LYS A O 1
ATOM 1699 N N . THR A 1 219 ? 13.032 8.769 -6.837 1.00 94.00 219 THR A N 1
ATOM 1700 C CA . THR A 1 219 ? 12.171 8.722 -8.021 1.00 94.00 219 THR A CA 1
ATOM 1701 C C . THR A 1 219 ? 11.187 7.562 -7.912 1.00 94.00 219 THR A C 1
ATOM 1703 O O . THR A 1 219 ? 9.983 7.776 -8.061 1.00 94.00 219 THR A O 1
ATOM 1706 N N . LEU A 1 220 ? 11.669 6.376 -7.526 1.00 94.50 220 LEU A N 1
ATOM 1707 C CA . LEU A 1 220 ? 10.832 5.191 -7.316 1.00 94.50 220 LEU A CA 1
ATOM 1708 C C . LEU A 1 220 ? 9.783 5.414 -6.222 1.00 94.50 220 LEU A C 1
ATOM 1710 O O . LEU A 1 220 ? 8.602 5.145 -6.436 1.00 94.50 220 LEU A O 1
ATOM 1714 N N . ARG A 1 221 ? 10.172 5.989 -5.075 1.00 94.19 221 ARG A N 1
ATOM 1715 C CA . ARG A 1 221 ? 9.236 6.303 -3.980 1.00 94.19 221 ARG A CA 1
ATOM 1716 C C . ARG A 1 221 ? 8.145 7.279 -4.407 1.00 94.19 221 ARG A C 1
ATOM 1718 O O . ARG A 1 221 ? 6.979 7.061 -4.087 1.00 94.19 221 ARG A O 1
ATOM 1725 N N . LEU A 1 222 ? 8.507 8.341 -5.129 1.00 93.50 222 LEU A N 1
ATOM 1726 C CA . LEU A 1 222 ? 7.534 9.309 -5.642 1.00 93.50 222 LEU A CA 1
ATOM 1727 C C . LEU A 1 222 ? 6.570 8.656 -6.632 1.00 93.50 222 LEU A C 1
ATOM 1729 O O . LEU A 1 222 ? 5.363 8.883 -6.552 1.00 93.50 222 LEU A O 1
ATOM 1733 N N . PHE A 1 223 ? 7.088 7.820 -7.528 1.00 94.06 223 PHE A N 1
ATOM 1734 C CA . PHE A 1 223 ? 6.270 7.110 -8.497 1.00 94.06 223 PHE A CA 1
ATOM 1735 C C . PHE A 1 223 ? 5.309 6.121 -7.823 1.00 94.06 223 PHE A C 1
ATOM 1737 O O . PHE A 1 223 ? 4.109 6.147 -8.098 1.00 94.06 223 PHE A O 1
ATOM 1744 N N . PHE A 1 224 ? 5.792 5.299 -6.888 1.00 93.25 224 PHE A N 1
ATOM 1745 C CA . PHE A 1 224 ? 4.932 4.372 -6.156 1.00 93.25 224 PHE A CA 1
ATOM 1746 C C . PHE A 1 224 ? 3.835 5.103 -5.385 1.00 93.25 224 PHE A C 1
ATOM 1748 O O . PHE A 1 224 ? 2.684 4.675 -5.430 1.00 93.25 224 PHE A O 1
ATOM 1755 N N . LYS A 1 225 ? 4.167 6.225 -4.732 1.00 91.56 225 LYS A N 1
ATOM 1756 C CA . LYS A 1 225 ? 3.189 7.057 -4.022 1.00 91.56 225 LYS A CA 1
ATOM 1757 C C . LYS A 1 225 ? 2.083 7.551 -4.952 1.00 91.56 225 LYS A C 1
ATOM 1759 O O . LYS A 1 225 ? 0.912 7.397 -4.624 1.00 91.56 225 LYS A O 1
ATOM 1764 N N . GLN A 1 226 ? 2.439 8.059 -6.133 1.00 92.12 226 GLN A N 1
ATOM 1765 C CA . GLN A 1 226 ? 1.465 8.509 -7.135 1.00 92.12 226 GLN A CA 1
ATOM 1766 C C . GLN A 1 226 ? 0.518 7.386 -7.572 1.00 92.12 226 GLN A C 1
ATOM 1768 O O . GLN A 1 226 ? -0.690 7.600 -7.688 1.00 92.12 226 GLN A O 1
ATOM 1773 N N . VAL A 1 227 ? 1.048 6.181 -7.806 1.00 91.94 227 VAL A N 1
ATOM 1774 C CA . VAL A 1 227 ? 0.215 5.029 -8.176 1.00 91.94 227 VAL A CA 1
ATOM 1775 C C . VAL A 1 227 ? -0.669 4.603 -7.001 1.00 91.94 227 VAL A C 1
ATOM 1777 O O . VAL A 1 227 ? -1.851 4.338 -7.202 1.00 91.94 227 VAL A O 1
ATOM 1780 N N . PHE A 1 228 ? -0.143 4.581 -5.775 1.00 86.88 228 PHE A N 1
ATOM 1781 C CA . PHE A 1 228 ? -0.930 4.259 -4.585 1.00 86.88 228 PHE A CA 1
ATOM 1782 C C . PHE A 1 228 ? -2.092 5.229 -4.390 1.00 86.88 228 PHE A C 1
ATOM 1784 O O . PHE A 1 228 ? -3.229 4.777 -4.321 1.00 86.88 228 PHE A O 1
ATOM 1791 N N . GLU A 1 229 ? -1.832 6.538 -4.393 1.00 85.19 229 GLU A N 1
ATOM 1792 C CA . GLU A 1 229 ? -2.854 7.583 -4.229 1.00 85.19 229 GLU A CA 1
ATOM 1793 C C . GLU A 1 229 ? -3.961 7.479 -5.289 1.00 85.19 229 GLU A C 1
ATOM 1795 O O . GLU A 1 229 ? -5.146 7.629 -4.9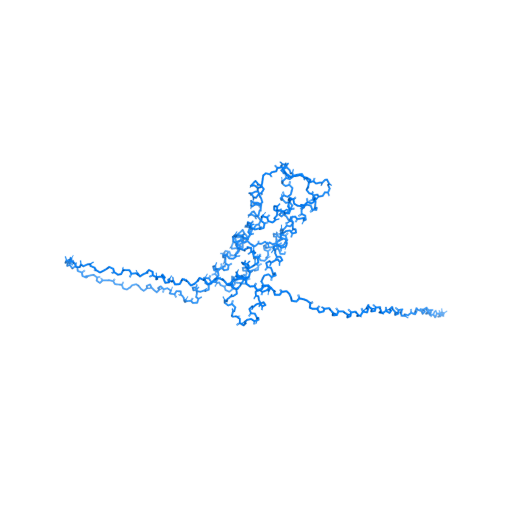81 1.00 85.19 229 GLU A O 1
ATOM 1800 N N . LYS A 1 230 ? -3.604 7.128 -6.532 1.00 86.06 230 LYS A N 1
ATOM 1801 C CA . LYS A 1 230 ? -4.567 6.883 -7.617 1.00 86.06 230 LYS A CA 1
ATOM 1802 C C . LYS A 1 230 ? -5.540 5.738 -7.304 1.00 86.06 230 LYS A C 1
ATOM 1804 O O . LYS A 1 230 ? -6.690 5.785 -7.738 1.00 86.06 230 LYS A O 1
ATOM 1809 N N . TYR A 1 231 ? -5.094 4.703 -6.592 1.00 83.38 231 TYR A N 1
ATOM 1810 C CA . TYR A 1 231 ? -5.894 3.509 -6.303 1.00 83.38 231 TYR A CA 1
ATOM 1811 C C . TYR A 1 231 ? -6.533 3.498 -4.912 1.00 83.38 231 TYR A C 1
ATOM 1813 O O . TYR A 1 231 ? -7.588 2.883 -4.750 1.00 83.38 231 TYR A O 1
ATOM 1821 N N . THR A 1 232 ? -5.954 4.185 -3.928 1.00 77.00 232 THR A N 1
ATOM 1822 C CA . THR A 1 232 ? -6.540 4.350 -2.590 1.00 77.00 232 THR A CA 1
ATOM 1823 C C . THR A 1 232 ? -7.582 5.471 -2.553 1.00 77.00 232 THR A C 1
ATOM 1825 O O . THR A 1 232 ? -8.577 5.343 -1.847 1.00 77.00 232 THR A O 1
ATOM 1828 N N . GLY A 1 233 ? -7.460 6.504 -3.397 1.00 70.44 233 GLY A N 1
ATOM 1829 C CA . GLY A 1 233 ? -8.455 7.582 -3.530 1.00 70.44 233 GLY A CA 1
ATOM 1830 C C . GLY A 1 233 ? -9.809 7.161 -4.128 1.00 70.44 233 GLY A C 1
ATOM 1831 O O . GLY A 1 233 ? -10.728 7.975 -4.236 1.00 70.44 233 GLY A O 1
ATOM 1832 N N . VAL A 1 234 ? -9.972 5.889 -4.514 1.00 71.38 234 VAL A N 1
ATOM 1833 C CA . VAL A 1 234 ? -11.215 5.362 -5.103 1.00 71.38 234 VAL A CA 1
ATOM 1834 C C . VAL A 1 234 ? -12.385 5.414 -4.112 1.00 71.38 234 VAL A C 1
ATOM 1836 O O . VAL A 1 234 ? -13.532 5.544 -4.542 1.00 71.38 234 VAL A O 1
ATOM 1839 N N . ASP A 1 235 ? -12.124 5.372 -2.802 1.00 66.81 235 ASP A N 1
ATOM 1840 C CA . ASP A 1 235 ? -13.172 5.448 -1.778 1.00 66.81 235 ASP A CA 1
ATOM 1841 C C . ASP A 1 235 ? -13.881 6.808 -1.744 1.00 66.81 235 ASP A C 1
ATOM 1843 O O . ASP A 1 235 ? -15.106 6.846 -1.648 1.00 66.81 235 ASP A O 1
ATOM 1847 N N . GLU A 1 236 ? -13.170 7.922 -1.932 1.00 69.75 236 GLU A N 1
ATOM 1848 C CA . GLU A 1 236 ? -13.803 9.248 -2.003 1.00 69.75 236 GLU A CA 1
ATOM 1849 C C . GLU A 1 236 ? -14.685 9.401 -3.247 1.00 69.75 236 GLU A C 1
ATOM 1851 O O . GLU A 1 236 ? -15.750 10.025 -3.209 1.00 69.75 236 GLU A O 1
ATOM 1856 N N . GLU A 1 237 ? -14.256 8.818 -4.368 1.00 73.88 237 GLU A N 1
ATOM 1857 C CA . GLU A 1 237 ? -15.041 8.796 -5.598 1.00 73.88 237 GLU A CA 1
ATOM 1858 C C . GLU A 1 237 ? -16.296 7.928 -5.434 1.00 73.88 237 GLU A C 1
ATOM 1860 O O . GLU A 1 237 ? -17.378 8.317 -5.876 1.00 73.88 237 GLU A O 1
ATOM 1865 N N . LEU A 1 238 ? -16.172 6.776 -4.767 1.00 75.69 238 LEU A N 1
ATOM 1866 C CA . LEU A 1 238 ? -17.294 5.901 -4.433 1.00 75.69 238 LEU A CA 1
ATOM 1867 C C . LEU A 1 238 ? -18.297 6.576 -3.502 1.00 75.69 238 LEU A C 1
ATOM 1869 O O . LEU A 1 238 ? -19.496 6.501 -3.761 1.00 75.69 238 LEU A O 1
ATOM 1873 N N . ASP A 1 239 ? -17.826 7.247 -2.454 1.00 73.25 239 ASP A N 1
ATOM 1874 C CA . ASP A 1 239 ? -18.669 7.995 -1.522 1.00 73.25 239 ASP A CA 1
ATOM 1875 C C . ASP A 1 239 ? -19.412 9.123 -2.252 1.00 73.25 239 ASP A C 1
ATOM 1877 O O . ASP A 1 239 ? -20.627 9.283 -2.102 1.00 73.25 239 ASP A O 1
ATOM 1881 N N . ARG A 1 240 ? -18.712 9.877 -3.109 1.00 81.69 240 ARG A N 1
ATOM 1882 C CA . ARG A 1 240 ? -19.314 10.939 -3.930 1.00 81.69 240 ARG A CA 1
ATOM 1883 C C . ARG A 1 240 ? -20.364 10.384 -4.891 1.00 81.69 240 ARG A C 1
ATOM 1885 O O . ARG A 1 240 ? -21.440 10.968 -5.031 1.00 81.69 240 ARG A O 1
ATOM 1892 N N . GLU A 1 241 ? -20.078 9.261 -5.543 1.00 83.62 241 GLU A N 1
ATOM 1893 C CA . GLU A 1 241 ? -21.006 8.605 -6.464 1.00 83.62 241 GLU A CA 1
ATOM 1894 C C . GLU A 1 241 ? -22.223 8.027 -5.727 1.00 83.62 241 GLU A C 1
ATOM 1896 O O . GLU A 1 241 ? -23.357 8.205 -6.180 1.00 83.62 241 GLU A O 1
ATOM 1901 N N . ALA A 1 242 ? -22.021 7.409 -4.560 1.00 83.69 242 ALA A N 1
ATOM 1902 C CA . ALA A 1 242 ? -23.097 6.899 -3.717 1.00 83.69 242 ALA A CA 1
ATOM 1903 C C . ALA A 1 242 ? -24.036 8.028 -3.277 1.00 83.69 242 ALA A C 1
ATOM 1905 O O . ALA A 1 242 ? -25.251 7.919 -3.455 1.00 83.69 242 ALA A O 1
ATOM 1906 N N . ARG A 1 243 ? -23.487 9.154 -2.799 1.00 82.44 243 ARG A N 1
ATOM 1907 C CA . ARG A 1 243 ? -24.283 10.338 -2.426 1.00 82.44 243 ARG A CA 1
ATOM 1908 C C . ARG A 1 243 ? -24.991 10.966 -3.624 1.00 82.44 243 ARG A C 1
ATOM 1910 O O . ARG A 1 243 ? -26.142 11.369 -3.502 1.00 82.44 243 ARG A O 1
ATOM 1917 N N . SER A 1 244 ? -24.358 10.990 -4.798 1.00 86.62 244 SER A N 1
ATOM 1918 C CA . SER A 1 244 ? -24.993 11.455 -6.039 1.00 86.62 244 SER A CA 1
ATOM 1919 C C . SER A 1 244 ? -26.206 10.597 -6.426 1.00 86.62 244 SER A C 1
ATOM 1921 O O . SER A 1 244 ? -27.259 11.133 -6.784 1.00 86.62 244 SER A O 1
ATOM 1923 N N . ARG A 1 245 ? -26.102 9.265 -6.293 1.00 84.31 245 ARG A N 1
ATOM 1924 C CA . ARG A 1 245 ? -27.221 8.336 -6.540 1.00 84.31 245 ARG A CA 1
ATOM 1925 C C . ARG A 1 245 ? -28.327 8.454 -5.489 1.00 84.31 245 ARG A C 1
ATOM 1927 O O . ARG A 1 245 ? -29.493 8.263 -5.821 1.00 84.31 245 ARG A O 1
ATOM 1934 N N . LEU A 1 246 ? -27.976 8.813 -4.257 1.00 85.75 246 LEU A N 1
ATOM 1935 C CA . LEU A 1 246 ? -28.907 8.949 -3.136 1.00 85.75 246 LEU A CA 1
ATOM 1936 C C . LEU A 1 246 ? -29.364 10.390 -2.886 1.00 85.75 246 LEU A C 1
ATOM 1938 O O . LEU A 1 246 ? -30.042 10.637 -1.899 1.00 85.75 246 LEU A O 1
ATOM 1942 N N . LYS A 1 247 ? -29.097 11.336 -3.795 1.00 85.31 247 LYS A N 1
ATOM 1943 C CA . LYS A 1 247 ? -29.424 12.769 -3.631 1.00 85.31 247 LYS A CA 1
ATOM 1944 C C . LYS A 1 247 ? -30.893 13.086 -3.298 1.00 85.31 247 LYS A C 1
ATOM 1946 O O . LYS A 1 247 ? -31.196 14.189 -2.860 1.00 85.31 247 LYS A O 1
ATOM 1951 N N . ASN A 1 248 ? -31.802 12.143 -3.552 1.00 85.00 248 ASN A N 1
ATOM 1952 C CA . ASN A 1 248 ? -33.235 12.269 -3.280 1.00 85.00 248 ASN A CA 1
ATOM 1953 C C . ASN A 1 248 ? -33.619 11.842 -1.852 1.00 85.00 248 ASN A C 1
ATOM 1955 O O . ASN A 1 248 ? -34.745 12.084 -1.423 1.00 85.00 248 ASN A O 1
ATOM 1959 N N . LEU A 1 249 ? -32.713 11.180 -1.134 1.00 84.38 249 LEU A N 1
ATOM 1960 C CA . LEU A 1 249 ? -32.894 10.749 0.243 1.00 84.38 249 LEU A CA 1
ATOM 1961 C C . LEU A 1 249 ? -32.169 11.722 1.172 1.00 84.38 249 LEU A C 1
ATOM 1963 O O . LEU A 1 249 ? -31.082 12.210 0.871 1.00 84.38 249 LEU A O 1
ATOM 1967 N N . ARG A 1 250 ? -32.788 12.018 2.314 1.00 78.75 250 ARG A N 1
ATOM 1968 C CA . ARG A 1 250 ? -32.204 12.911 3.313 1.00 78.75 250 ARG A CA 1
ATOM 1969 C C . ARG A 1 250 ? -31.213 12.134 4.178 1.00 78.75 250 ARG A C 1
ATOM 1971 O O . ARG A 1 250 ? -31.594 11.136 4.786 1.00 78.75 250 ARG A O 1
ATOM 1978 N N . GLU A 1 251 ? -29.979 12.620 4.269 1.00 78.00 251 GLU A N 1
ATOM 1979 C CA . GLU A 1 251 ? -28.958 12.050 5.157 1.00 78.00 251 GLU A CA 1
ATOM 1980 C C . GLU A 1 251 ? -29.467 11.997 6.612 1.00 78.00 251 GLU A C 1
ATOM 1982 O O . GLU A 1 251 ? -30.080 12.953 7.099 1.00 78.00 251 GLU A O 1
ATOM 1987 N N . GLY A 1 252 ? -29.247 10.866 7.292 1.00 74.31 252 GLY A N 1
ATOM 1988 C CA . GLY A 1 252 ? -29.707 10.634 8.671 1.00 74.31 252 GLY A CA 1
ATOM 1989 C C . GLY A 1 252 ? -31.161 10.160 8.809 1.00 74.31 252 GLY A C 1
ATOM 1990 O O . GLY A 1 252 ? -31.737 10.258 9.889 1.00 74.31 252 GLY A O 1
ATOM 1991 N N . THR A 1 253 ? -31.778 9.687 7.723 1.00 80.75 253 THR A N 1
ATOM 1992 C CA . THR A 1 253 ? -33.054 8.949 7.765 1.00 80.75 253 THR A CA 1
ATOM 1993 C C . THR A 1 253 ? -32.811 7.440 7.814 1.00 80.75 253 THR A C 1
ATOM 1995 O O . THR A 1 253 ? -31.778 6.966 7.341 1.00 80.75 253 THR A O 1
ATOM 1998 N N . SER A 1 254 ? -33.773 6.671 8.332 1.00 77.88 254 SER A N 1
ATOM 1999 C CA . SER A 1 254 ? -33.715 5.200 8.355 1.00 77.88 254 SER A CA 1
ATOM 2000 C C . SER A 1 254 ? -33.504 4.603 6.962 1.00 77.88 254 SER A C 1
ATOM 2002 O O . SER A 1 254 ? -32.779 3.629 6.787 1.00 77.88 254 SER A O 1
ATOM 2004 N N . GLU A 1 255 ? -34.102 5.219 5.947 1.00 78.44 255 GLU A N 1
ATOM 2005 C CA . GLU A 1 255 ? -33.971 4.832 4.548 1.00 78.44 255 GLU A CA 1
ATOM 2006 C C . GLU A 1 255 ? -32.550 5.089 4.031 1.00 78.44 255 GLU A C 1
ATOM 2008 O O . GLU A 1 255 ? -31.994 4.259 3.312 1.00 78.44 255 GLU A O 1
ATOM 2013 N N . TRP A 1 256 ? -31.931 6.206 4.431 1.00 80.25 256 TRP A N 1
ATOM 2014 C CA . TRP A 1 256 ? -30.539 6.511 4.102 1.00 80.25 256 TRP A CA 1
ATOM 2015 C C . TRP A 1 256 ? -29.568 5.517 4.745 1.00 80.25 256 TRP A C 1
ATOM 2017 O O . TRP A 1 256 ? -28.664 5.027 4.072 1.00 80.25 256 TRP A O 1
ATOM 2027 N N . GLU A 1 257 ? -29.766 5.181 6.021 1.00 77.25 257 GLU A N 1
ATOM 2028 C CA . GLU A 1 257 ? -28.911 4.237 6.755 1.00 77.25 257 GLU A CA 1
ATOM 2029 C C . GLU A 1 257 ? -28.912 2.828 6.143 1.00 77.25 257 GLU A C 1
ATOM 2031 O O . GLU A 1 257 ? -27.906 2.122 6.215 1.00 77.25 257 GLU A O 1
ATOM 2036 N N . ILE A 1 258 ? -30.009 2.432 5.492 1.00 85.88 258 ILE A N 1
ATOM 2037 C CA . ILE A 1 258 ? -30.138 1.138 4.810 1.00 85.88 258 ILE A CA 1
ATOM 2038 C C . ILE A 1 258 ? -29.591 1.199 3.377 1.00 85.88 258 ILE A C 1
ATOM 2040 O O . ILE A 1 258 ? -28.845 0.312 2.949 1.00 85.88 258 ILE A O 1
ATOM 2044 N N . GLU A 1 259 ? -29.953 2.229 2.610 1.00 83.69 259 GLU A N 1
ATOM 2045 C CA . GLU A 1 259 ? -29.626 2.300 1.182 1.00 83.69 259 GLU A CA 1
ATOM 2046 C C . GLU A 1 259 ? -28.187 2.760 0.921 1.00 83.69 259 GLU A C 1
ATOM 2048 O O . GLU A 1 259 ? -27.567 2.304 -0.042 1.00 83.69 259 GLU A O 1
ATOM 2053 N N . TYR A 1 260 ? -27.601 3.582 1.796 1.00 80.75 260 TYR A N 1
ATOM 2054 C CA . TYR A 1 260 ? -26.217 4.032 1.646 1.00 80.75 260 TYR A CA 1
ATOM 2055 C C . TYR A 1 260 ? -25.207 2.872 1.620 1.00 80.75 260 TYR A C 1
ATOM 2057 O O . TYR A 1 260 ? -24.504 2.726 0.612 1.00 80.75 260 TYR A O 1
ATOM 2065 N N . PRO A 1 261 ? -25.168 1.965 2.619 1.00 82.19 261 PRO A N 1
ATOM 2066 C CA . PRO A 1 261 ? -24.285 0.800 2.570 1.00 82.19 261 PRO A CA 1
ATOM 2067 C C . PRO A 1 261 ? -24.561 -0.106 1.365 1.00 82.19 261 PRO A C 1
ATOM 2069 O O . PRO A 1 261 ? -23.633 -0.687 0.800 1.00 82.19 261 PRO A O 1
ATOM 2072 N N . ARG A 1 262 ? -25.826 -0.217 0.935 1.00 85.81 262 ARG A N 1
ATOM 2073 C CA . ARG A 1 262 ? -26.231 -1.043 -0.209 1.00 85.81 262 ARG A CA 1
ATOM 2074 C C . ARG A 1 262 ? -25.695 -0.496 -1.532 1.00 85.81 262 ARG A C 1
ATOM 2076 O O . ARG A 1 262 ? -25.154 -1.265 -2.330 1.00 85.81 262 ARG A O 1
ATOM 2083 N N . VAL A 1 263 ? -25.819 0.812 -1.759 1.00 84.94 263 VAL A N 1
ATOM 2084 C CA . VAL A 1 263 ? -25.309 1.484 -2.962 1.00 84.94 263 VAL A CA 1
ATOM 2085 C C . VAL A 1 263 ? -23.787 1.473 -2.978 1.00 84.94 263 VAL A C 1
ATOM 2087 O O . VAL A 1 263 ? -23.206 1.110 -3.999 1.00 84.94 263 VAL A O 1
ATOM 2090 N N . VAL A 1 264 ? -23.136 1.769 -1.850 1.00 81.50 264 VAL A N 1
ATOM 2091 C CA . VAL A 1 264 ? -21.673 1.673 -1.731 1.00 81.50 264 VAL A CA 1
ATOM 2092 C C . VAL A 1 264 ? -21.202 0.248 -2.030 1.00 81.50 264 VAL A C 1
ATOM 2094 O O . VAL A 1 264 ? -20.280 0.063 -2.821 1.00 81.50 264 VAL A O 1
ATOM 2097 N N . ALA A 1 265 ? -21.861 -0.781 -1.490 1.00 82.25 265 ALA A N 1
ATOM 2098 C CA . ALA A 1 265 ? -21.524 -2.173 -1.789 1.00 82.25 265 ALA A CA 1
ATOM 2099 C C . ALA A 1 265 ? -21.725 -2.526 -3.274 1.00 82.25 265 ALA A C 1
ATOM 2101 O O . ALA A 1 265 ? -20.903 -3.236 -3.856 1.00 82.25 265 ALA A O 1
ATOM 2102 N N . ALA A 1 266 ? -22.791 -2.028 -3.910 1.00 84.50 266 ALA A N 1
ATOM 2103 C CA . ALA A 1 266 ? -23.033 -2.231 -5.337 1.00 84.50 266 ALA A CA 1
ATOM 2104 C C . ALA A 1 266 ? -21.952 -1.562 -6.203 1.00 84.50 266 ALA A C 1
ATOM 2106 O O . ALA A 1 266 ? -21.427 -2.192 -7.122 1.00 84.50 266 ALA A O 1
ATOM 2107 N N . LEU A 1 267 ? -21.571 -0.326 -5.872 1.00 84.06 267 LEU A N 1
ATOM 2108 C CA . LEU A 1 267 ? -20.497 0.405 -6.543 1.00 84.06 267 LEU A CA 1
ATOM 2109 C C . LEU A 1 267 ? -19.134 -0.269 -6.346 1.00 84.06 267 LEU A C 1
ATOM 2111 O O . LEU A 1 267 ? -18.377 -0.419 -7.304 1.00 84.06 267 LEU A O 1
ATOM 2115 N N . LYS A 1 268 ? -18.845 -0.761 -5.135 1.00 79.62 268 LYS A N 1
ATOM 2116 C CA . LYS A 1 268 ? -17.626 -1.530 -4.849 1.00 79.62 268 LYS A CA 1
ATOM 2117 C C . LYS A 1 268 ? -17.542 -2.804 -5.688 1.00 79.62 268 LYS A C 1
ATOM 2119 O O . LYS A 1 268 ? -16.481 -3.087 -6.236 1.00 79.62 268 LYS A O 1
ATOM 2124 N N . ARG A 1 269 ? -18.649 -3.538 -5.870 1.00 83.19 269 ARG A N 1
ATOM 2125 C CA . ARG A 1 269 ? -18.690 -4.691 -6.794 1.00 83.19 269 ARG A CA 1
ATOM 2126 C C . ARG A 1 269 ? -18.480 -4.269 -8.247 1.00 83.19 269 ARG A C 1
ATOM 2128 O O . ARG A 1 269 ? -17.716 -4.917 -8.951 1.00 83.19 269 ARG A O 1
ATOM 2135 N N . GLN A 1 270 ? -19.114 -3.177 -8.682 1.00 83.12 270 GLN A N 1
ATOM 2136 C CA . GLN A 1 270 ? -18.976 -2.658 -10.048 1.00 83.12 270 GLN A CA 1
ATOM 2137 C C . GLN A 1 270 ? -17.524 -2.269 -10.373 1.00 83.12 270 GLN A C 1
ATOM 2139 O O . GLN A 1 270 ? -17.051 -2.553 -11.471 1.00 83.12 270 GLN A O 1
ATOM 2144 N N . LYS A 1 271 ? -16.802 -1.665 -9.418 1.00 77.81 271 LYS A N 1
ATOM 2145 C CA . LYS A 1 271 ? -15.379 -1.305 -9.556 1.00 77.81 271 LYS A CA 1
ATOM 2146 C C . LYS A 1 271 ? -14.407 -2.458 -9.236 1.00 77.81 271 LYS A C 1
ATOM 2148 O O . LYS A 1 271 ? -13.199 -2.272 -9.346 1.00 77.81 271 LYS A O 1
ATOM 2153 N N . GLY A 1 272 ? -14.907 -3.643 -8.867 1.00 74.44 272 GLY A N 1
ATOM 2154 C CA . GLY A 1 272 ? -14.093 -4.836 -8.597 1.00 74.44 272 GLY A CA 1
ATOM 2155 C C . GLY A 1 272 ? -13.350 -4.832 -7.255 1.00 74.44 272 GLY A C 1
ATOM 2156 O O . GLY A 1 272 ? -12.342 -5.517 -7.120 1.00 74.44 272 GLY A O 1
ATOM 2157 N N . LEU A 1 273 ? -13.822 -4.070 -6.266 1.00 73.38 273 LEU A N 1
ATOM 2158 C CA . LEU A 1 273 ? -13.175 -3.892 -4.956 1.00 73.38 273 LEU A CA 1
ATOM 2159 C C . LEU A 1 273 ? -13.626 -4.914 -3.897 1.00 73.38 273 LEU A C 1
ATOM 2161 O O . LEU A 1 273 ? -12.945 -5.078 -2.885 1.00 73.38 273 LEU A O 1
ATOM 2165 N N . VAL A 1 274 ? -14.757 -5.599 -4.125 1.00 62.59 274 VAL A N 1
ATOM 2166 C CA . VAL A 1 274 ? -15.374 -6.614 -3.238 1.00 62.59 274 VAL A CA 1
ATOM 2167 C C . VAL A 1 274 ? -15.711 -7.867 -4.017 1.00 62.59 274 VAL A C 1
ATOM 2169 O O . VAL A 1 274 ? -15.988 -7.770 -5.235 1.00 62.59 274 VAL A O 1
#

Radius of gyration: 33.71 Å; chains: 1; bounding box: 72×124×69 Å

Secondary structure (DSSP, 8-state):
---------------------PPPP-----------------------------------------------------------HHHHHHHHHHHHHHHTTTT---TTTHHHHHHHHHHHHHHTTSEEE-TT-HHHHHHHHHHHHHHHHHHHHHHHHHHHHHHHHHT--GGGHHHHHHHHHHHHT---THHHHHHHHHHHHHHHHH-TTEEEE-S-HHHHHHHHHHHHHHHHTHHHHHHHHHHHHTTTSPTTSHHHHHHHHHHHHHHHHHTT--

Foldseek 3Di:
DDDDDDDDDDDDDDDDDDDDDDDDDDDDDDDDDDDDDDDDDDDDDDDDDDDDDDDDDDDDDDDDDDDDDDDDDDDDDPPPPPQDPVNVVVVVVVVVVVQLLQDDDFLQCLLVLLLVLLVVCVVVVQFAFPPPCSSVSSVLLSVLVVVLVVVLVVLLVVLVVVCVVVVHDPVCSVVSSVVSCVVVVHDGGPCNLVVSLVSSVVSQVVDPRTPDGNDDSVVSSVVSSVSSCVVSVVVVVLLVVLCVVCVVPDPPDPVCVVSSVVSSVVVCVVVRRD

pLDDT: mean 73.16, std 21.06, range [35.88, 96.0]